Protein AF-A0A565C3A6-F1 (afdb_monomer)

Mean predicted aligned error: 12.96 Å

pLDDT: mean 79.47, std 20.57, range [27.91, 98.44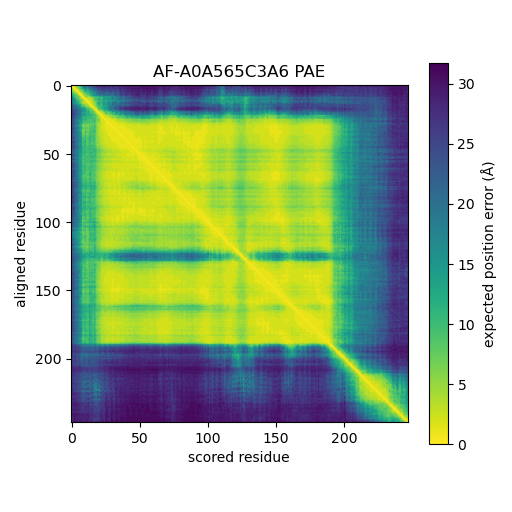]

Radius of gyration: 22.78 Å; Cα contacts (8 Å, |Δi|>4): 236; chains: 1; bounding box: 60×61×54 Å

Sequence (247 aa):
MPFDSQEVNLFYVMIKLWNVILFSVLRRYIFETIYYHAIKASSELAAREGTYETYKGSPVSKGILQPDMWYVTPSNRWDWAVVREMISKNGVRNSLLVAPMPTASTSKIFGNNECFEPYTSNIYSLRVLRTVWEIKQRTVVEMAADRGCYIDQSQSLNIHMDKPNFAKLTSLHFYAWKKGLKTGMYYLRSCAAADAIKFTVDTAMLKEKKPSVAEVDKEVEEEYNETKMAQMVCSLTNPNDCLACGS

Structure (mmCIF, N/CA/C/O backbone):
data_AF-A0A565C3A6-F1
#
_entry.id   AF-A0A565C3A6-F1
#
loop_
_atom_site.group_PDB
_atom_site.id
_atom_site.type_symbol
_atom_site.label_atom_id
_atom_site.label_alt_id
_atom_site.label_comp_id
_atom_site.label_asym_id
_atom_site.label_entity_id
_atom_site.label_seq_id
_atom_site.pdbx_PDB_ins_code
_atom_site.Cartn_x
_atom_site.Cartn_y
_atom_site.Cartn_z
_atom_site.occupancy
_atom_site.B_iso_or_equiv
_atom_site.auth_seq_id
_atom_site.auth_comp_id
_atom_site.auth_asym_id
_atom_site.auth_atom_id
_atom_site.pdbx_PDB_model_num
ATOM 1 N N . MET A 1 1 ? 34.715 -13.388 17.208 1.00 29.83 1 MET A N 1
ATOM 2 C CA . MET A 1 1 ? 33.642 -14.314 16.787 1.00 29.83 1 MET A CA 1
ATOM 3 C C . MET A 1 1 ? 33.082 -13.776 15.484 1.00 29.83 1 MET A C 1
ATOM 5 O O . MET A 1 1 ? 32.627 -12.637 15.509 1.00 29.83 1 MET A O 1
ATOM 9 N N . PRO A 1 2 ? 33.200 -14.477 14.348 1.00 31.47 2 PRO A N 1
ATOM 10 C CA . PRO A 1 2 ? 32.592 -13.997 13.119 1.00 31.47 2 PRO A CA 1
ATOM 11 C C . PRO A 1 2 ? 31.087 -14.278 13.191 1.00 31.47 2 PRO A C 1
ATOM 13 O O . PRO A 1 2 ? 30.675 -15.394 13.497 1.00 31.47 2 PRO A O 1
ATOM 16 N N . PHE A 1 3 ? 30.284 -13.240 12.971 1.00 27.91 3 PHE A N 1
ATOM 17 C CA . PHE A 1 3 ? 28.853 -13.369 12.723 1.00 27.91 3 PHE A CA 1
ATOM 18 C C . PHE A 1 3 ? 28.672 -14.160 11.424 1.00 27.91 3 PHE A C 1
ATOM 20 O O . PHE A 1 3 ? 29.123 -13.724 10.364 1.00 27.91 3 PHE A O 1
ATOM 27 N N . ASP A 1 4 ? 28.060 -15.335 11.524 1.00 29.19 4 ASP A N 1
ATOM 28 C CA . ASP A 1 4 ? 27.672 -16.134 10.370 1.00 29.19 4 ASP A CA 1
ATOM 29 C C . ASP A 1 4 ? 26.542 -15.397 9.634 1.00 29.19 4 ASP A C 1
ATOM 31 O O . ASP A 1 4 ? 25.495 -15.085 10.202 1.00 29.19 4 ASP A O 1
ATOM 35 N N . SER A 1 5 ? 26.790 -15.026 8.381 1.00 35.94 5 SER A N 1
ATOM 36 C CA . SER A 1 5 ? 25.973 -14.095 7.584 1.00 35.94 5 SER A CA 1
ATOM 37 C C . SER A 1 5 ? 24.822 -14.800 6.853 1.00 35.94 5 SER A C 1
ATOM 39 O O . SER A 1 5 ? 24.530 -14.516 5.692 1.00 35.94 5 SER A O 1
ATOM 41 N N . GLN A 1 6 ? 24.160 -15.744 7.528 1.00 32.84 6 GLN A N 1
ATOM 42 C CA . GLN A 1 6 ? 23.105 -16.575 6.933 1.00 32.84 6 GLN A CA 1
ATOM 43 C C . GLN A 1 6 ? 21.697 -15.959 6.943 1.00 32.84 6 GLN A C 1
ATOM 45 O O . GLN A 1 6 ? 20.773 -16.571 6.408 1.00 32.84 6 GLN A O 1
ATOM 50 N N . GLU A 1 7 ? 21.502 -14.735 7.439 1.00 38.41 7 GLU A N 1
ATOM 51 C CA . GLU A 1 7 ? 20.235 -14.015 7.241 1.00 38.41 7 GLU A CA 1
ATOM 52 C C . GLU A 1 7 ? 20.210 -13.349 5.867 1.00 38.41 7 GLU A C 1
ATOM 54 O O . GLU A 1 7 ? 20.317 -12.139 5.680 1.00 38.41 7 GLU A O 1
ATOM 59 N N . VAL A 1 8 ? 20.118 -14.203 4.857 1.00 39.50 8 VAL A N 1
ATOM 60 C CA . VAL A 1 8 ? 20.028 -13.785 3.475 1.00 39.50 8 VAL A CA 1
ATOM 61 C C . VAL A 1 8 ? 18.623 -13.224 3.253 1.00 39.50 8 VAL A C 1
ATOM 63 O O . VAL A 1 8 ? 17.630 -13.938 3.355 1.00 39.50 8 VAL A O 1
ATOM 66 N N . ASN A 1 9 ? 18.566 -11.919 2.991 1.00 53.09 9 ASN A N 1
ATOM 67 C CA . ASN A 1 9 ? 17.401 -11.102 2.651 1.00 53.09 9 ASN A CA 1
ATOM 68 C C . ASN A 1 9 ? 16.225 -11.915 2.061 1.00 53.09 9 ASN A C 1
ATOM 70 O O . ASN A 1 9 ? 16.421 -12.665 1.102 1.00 53.09 9 ASN A O 1
ATOM 74 N N . LEU A 1 10 ? 15.006 -11.749 2.596 1.00 54.91 10 LEU A N 1
ATOM 75 C CA . LEU A 1 10 ? 13.811 -12.558 2.271 1.00 54.91 10 LEU A CA 1
ATOM 76 C C . LEU A 1 10 ? 13.577 -12.695 0.753 1.00 54.91 10 LEU A C 1
ATOM 78 O O . LEU A 1 10 ? 13.130 -13.730 0.266 1.00 54.91 10 LEU A O 1
ATOM 82 N N . PHE A 1 11 ? 13.950 -11.666 -0.011 1.00 49.97 11 PHE A N 1
ATOM 83 C CA . PHE A 1 11 ? 13.929 -11.667 -1.472 1.00 49.97 11 PHE A CA 1
ATOM 84 C C . PHE A 1 11 ? 14.797 -12.783 -2.092 1.00 49.97 11 PHE A C 1
ATOM 86 O O . PHE A 1 11 ? 14.355 -13.456 -3.014 1.00 49.97 11 PHE A O 1
ATOM 93 N N . TYR A 1 12 ? 16.002 -13.033 -1.573 1.00 51.06 12 TYR A N 1
ATOM 94 C CA . TYR A 1 12 ? 16.976 -13.988 -2.116 1.00 51.06 12 TYR A CA 1
ATOM 95 C C . TYR A 1 12 ? 16.725 -15.436 -1.669 1.00 51.06 12 TYR A C 1
ATOM 97 O O . TYR A 1 12 ? 16.818 -16.345 -2.496 1.00 51.06 12 TYR A O 1
ATOM 105 N N . VAL A 1 13 ? 16.345 -15.669 -0.403 1.00 49.25 13 VAL A N 1
ATOM 106 C CA . VAL A 1 13 ? 15.926 -17.012 0.067 1.00 49.25 13 VAL A CA 1
ATOM 107 C C . VAL A 1 13 ? 14.765 -17.541 -0.777 1.00 49.25 13 VAL A C 1
ATOM 109 O O . VAL A 1 13 ? 14.691 -18.731 -1.069 1.00 49.25 13 VAL A O 1
ATOM 112 N N . MET A 1 14 ? 13.892 -16.646 -1.236 1.00 41.16 14 MET A N 1
ATOM 113 C CA . MET A 1 14 ? 12.687 -17.017 -1.973 1.00 41.16 14 MET A CA 1
ATOM 114 C C . MET A 1 14 ? 12.867 -17.048 -3.487 1.00 41.16 14 MET A C 1
ATOM 116 O O . MET A 1 14 ? 12.229 -17.858 -4.157 1.00 41.16 14 MET A O 1
ATOM 120 N N . ILE A 1 15 ? 13.775 -16.229 -4.019 1.00 43.88 15 ILE A N 1
ATOM 121 C CA . ILE A 1 15 ? 14.200 -16.284 -5.421 1.00 43.88 15 ILE A CA 1
ATOM 122 C C . ILE A 1 15 ? 14.912 -17.602 -5.741 1.00 43.88 15 ILE A C 1
ATOM 124 O O . ILE A 1 15 ? 14.699 -18.147 -6.818 1.00 43.88 15 ILE A O 1
ATOM 128 N N . LYS A 1 16 ? 15.667 -18.176 -4.792 1.00 39.00 16 LYS A N 1
ATOM 129 C CA . LYS A 1 16 ? 16.217 -19.537 -4.926 1.00 39.00 16 LYS A CA 1
ATOM 130 C C . LYS A 1 16 ? 15.155 -20.625 -5.086 1.00 39.00 16 LYS A C 1
ATOM 132 O O . LYS A 1 16 ? 15.516 -21.730 -5.478 1.00 39.00 16 LYS A O 1
ATOM 137 N N . LEU A 1 17 ? 13.894 -20.343 -4.759 1.00 34.84 17 LEU A N 1
ATOM 138 C CA . LEU A 1 17 ? 12.851 -21.348 -4.766 1.00 34.84 17 LEU A CA 1
ATOM 139 C C . LEU A 1 17 ? 11.902 -21.211 -5.959 1.00 34.84 17 LEU A C 1
ATOM 141 O O . LEU A 1 17 ? 11.978 -22.071 -6.823 1.00 34.84 17 LEU A O 1
ATOM 145 N N . TRP A 1 18 ? 10.968 -20.275 -6.059 1.00 44.62 18 TRP A N 1
ATOM 146 C CA . TRP A 1 18 ? 9.753 -20.625 -6.816 1.00 44.62 18 TRP A CA 1
ATOM 147 C C . TRP A 1 18 ? 9.126 -19.457 -7.598 1.00 44.62 18 TRP A C 1
ATOM 149 O O . TRP A 1 18 ? 9.044 -18.336 -7.105 1.00 44.62 18 TRP A O 1
ATOM 159 N N . ASN A 1 19 ? 8.677 -19.777 -8.823 1.00 47.97 19 ASN A N 1
ATOM 160 C CA . ASN A 1 19 ? 7.803 -19.068 -9.776 1.00 47.97 19 ASN A CA 1
ATOM 161 C C . ASN A 1 19 ? 7.234 -17.675 -9.399 1.00 47.97 19 ASN A C 1
ATOM 163 O O . ASN A 1 19 ? 6.687 -17.456 -8.320 1.00 47.97 19 ASN A O 1
ATOM 167 N N . VAL A 1 20 ? 7.196 -16.768 -10.390 1.00 53.59 20 VAL A N 1
ATOM 168 C CA . VAL A 1 20 ? 6.676 -15.376 -10.330 1.00 53.59 20 VAL A CA 1
ATOM 169 C C . VAL A 1 20 ? 5.307 -15.239 -9.634 1.00 53.59 20 VAL A C 1
ATOM 171 O O . VAL A 1 20 ? 5.045 -14.241 -8.958 1.00 53.59 20 VAL A O 1
ATOM 174 N N . ILE A 1 21 ? 4.445 -16.254 -9.749 1.00 52.97 21 ILE A N 1
ATOM 175 C CA . ILE A 1 21 ? 3.104 -16.293 -9.144 1.00 52.97 21 ILE A CA 1
ATOM 176 C C . ILE A 1 21 ? 3.178 -16.344 -7.608 1.00 52.97 21 ILE A C 1
ATOM 178 O O . ILE A 1 21 ? 2.484 -15.579 -6.933 1.00 52.97 21 ILE A O 1
ATOM 182 N N . LEU A 1 22 ? 4.058 -17.177 -7.040 1.00 59.16 22 LEU A N 1
ATOM 183 C CA . LEU A 1 22 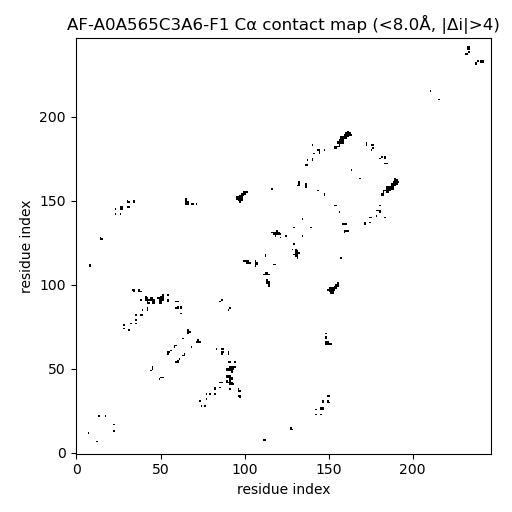? 4.202 -17.323 -5.587 1.00 59.16 22 LEU A CA 1
ATOM 184 C C . LEU A 1 22 ? 4.744 -16.036 -4.954 1.00 59.16 22 LEU A C 1
ATOM 186 O O . LEU A 1 22 ? 4.295 -15.614 -3.887 1.00 59.16 22 LEU A O 1
ATOM 190 N N . PHE A 1 23 ? 5.660 -15.365 -5.654 1.00 64.88 23 PHE A N 1
ATOM 191 C CA . PHE A 1 23 ? 6.229 -14.105 -5.196 1.00 64.88 23 PHE A CA 1
ATOM 192 C C . PHE A 1 23 ? 5.168 -12.997 -5.104 1.00 64.88 23 PHE A C 1
ATOM 194 O O . PHE A 1 23 ? 5.206 -12.185 -4.177 1.00 64.88 23 PHE A O 1
ATOM 201 N N . SER A 1 24 ? 4.186 -12.969 -6.018 1.00 66.00 24 SER A N 1
ATOM 202 C CA . SER A 1 24 ? 3.083 -12.001 -5.932 1.00 66.00 24 SER A CA 1
ATOM 203 C C . SER A 1 24 ? 2.173 -12.224 -4.736 1.00 66.00 24 SER A C 1
ATOM 205 O O . SER A 1 24 ? 1.856 -11.278 -4.013 1.00 66.00 24 SER A O 1
ATOM 207 N N . VAL A 1 25 ? 1.824 -13.483 -4.487 1.00 75.94 25 VAL A N 1
ATOM 208 C CA . VAL A 1 25 ? 0.972 -13.879 -3.364 1.00 75.94 25 VAL A CA 1
ATOM 209 C C . VAL A 1 25 ? 1.641 -13.568 -2.025 1.00 75.94 25 VAL A C 1
ATOM 211 O O . VAL A 1 25 ? 1.024 -12.966 -1.147 1.00 75.94 25 VAL A O 1
ATOM 214 N N . LEU A 1 26 ? 2.926 -13.897 -1.880 1.00 83.62 26 LEU A N 1
ATOM 215 C CA . LEU A 1 26 ? 3.653 -13.639 -0.643 1.00 83.62 26 LEU A CA 1
ATOM 216 C C . LEU A 1 26 ? 3.702 -12.149 -0.297 1.00 83.62 26 LEU A C 1
ATOM 218 O O . LEU A 1 26 ? 3.407 -11.779 0.837 1.00 83.62 26 LEU A O 1
ATOM 222 N N . ARG A 1 27 ? 4.087 -11.281 -1.241 1.00 81.25 27 ARG A N 1
ATOM 223 C CA . ARG A 1 27 ? 4.194 -9.841 -0.950 1.00 81.25 27 ARG A CA 1
ATOM 224 C C . ARG A 1 27 ? 2.868 -9.277 -0.467 1.00 81.25 27 ARG A C 1
ATOM 226 O O . ARG A 1 27 ? 2.848 -8.485 0.471 1.00 81.25 27 ARG A O 1
ATOM 233 N N . ARG A 1 28 ? 1.771 -9.716 -1.088 1.00 85.94 28 ARG A N 1
ATOM 234 C CA . ARG A 1 28 ? 0.425 -9.360 -0.656 1.00 85.94 28 ARG A CA 1
ATOM 235 C C . ARG A 1 28 ? 0.198 -9.779 0.800 1.00 85.94 28 ARG A C 1
ATOM 237 O O . ARG A 1 28 ? -0.206 -8.943 1.598 1.00 85.94 28 ARG A O 1
ATOM 244 N N . TYR A 1 29 ? 0.552 -11.011 1.171 1.00 91.06 29 TYR A N 1
ATOM 245 C CA . TYR A 1 29 ? 0.437 -11.497 2.552 1.00 91.06 29 TYR A CA 1
ATOM 246 C C . TYR A 1 29 ? 1.313 -10.755 3.558 1.00 91.06 29 TYR A C 1
ATOM 248 O O . TYR A 1 29 ? 0.876 -10.554 4.690 1.00 91.06 29 TYR A O 1
ATOM 256 N N . ILE A 1 30 ? 2.521 -10.336 3.176 1.00 93.69 30 ILE A N 1
ATOM 257 C CA . ILE A 1 30 ? 3.405 -9.564 4.058 1.00 93.69 30 ILE A CA 1
ATOM 258 C C . ILE A 1 30 ? 2.718 -8.253 4.446 1.00 93.69 30 ILE A C 1
ATOM 260 O O . ILE A 1 30 ? 2.547 -7.972 5.630 1.00 93.69 30 ILE A O 1
ATOM 264 N N . PHE A 1 31 ? 2.262 -7.480 3.460 1.00 96.06 31 PHE A N 1
ATOM 265 C CA . PHE A 1 31 ? 1.611 -6.196 3.722 1.00 96.06 31 PHE A CA 1
ATOM 266 C C . PHE A 1 31 ? 0.229 -6.345 4.356 1.00 96.06 31 PHE A C 1
ATOM 268 O O . PHE A 1 31 ? -0.123 -5.548 5.222 1.00 96.06 31 PHE A O 1
ATOM 275 N N . GLU A 1 32 ? -0.514 -7.395 4.005 1.00 96.12 32 GLU A N 1
ATOM 276 C CA . GLU A 1 32 ? -1.768 -7.741 4.673 1.00 96.12 32 GLU A CA 1
ATOM 277 C C . GLU A 1 32 ? -1.551 -7.982 6.173 1.00 96.12 32 GLU A C 1
ATOM 279 O O . GLU A 1 32 ? -2.271 -7.433 7.002 1.00 96.12 32 GLU A O 1
ATOM 284 N N . THR A 1 33 ? -0.511 -8.744 6.520 1.00 96.88 33 THR A N 1
ATOM 285 C CA . THR A 1 33 ? -0.144 -9.054 7.907 1.00 96.88 33 THR A CA 1
ATOM 286 C C . THR A 1 33 ? 0.306 -7.807 8.664 1.00 96.88 33 THR A C 1
ATOM 288 O O . THR A 1 33 ? -0.163 -7.564 9.774 1.00 96.88 33 THR A O 1
ATOM 291 N N . ILE A 1 34 ? 1.178 -6.990 8.060 1.00 97.50 34 ILE A N 1
ATOM 292 C CA . ILE A 1 34 ? 1.641 -5.730 8.657 1.00 97.50 34 ILE A CA 1
ATOM 293 C C . ILE A 1 34 ? 0.448 -4.823 8.964 1.00 97.50 34 ILE A C 1
ATOM 295 O O . ILE A 1 34 ? 0.317 -4.347 10.089 1.00 97.50 34 ILE A O 1
ATOM 299 N N . TYR A 1 35 ? -0.441 -4.612 7.991 1.00 98.19 35 TYR A N 1
ATOM 300 C CA . TYR A 1 35 ? -1.591 -3.729 8.162 1.00 98.19 35 TYR A CA 1
ATOM 301 C C . TYR A 1 35 ? -2.581 -4.264 9.202 1.00 98.19 35 TYR A C 1
ATOM 303 O O . TYR A 1 35 ? -3.006 -3.513 10.079 1.00 98.19 35 TYR A O 1
ATOM 311 N N . TYR A 1 36 ? -2.886 -5.566 9.162 1.00 98.00 36 TYR A N 1
ATOM 312 C CA . TYR A 1 36 ? -3.761 -6.228 10.132 1.00 98.00 36 TYR A CA 1
ATOM 313 C C . TYR A 1 36 ? -3.266 -6.050 11.574 1.00 98.00 36 TYR A C 1
ATOM 315 O O . TYR A 1 36 ? -4.023 -5.647 12.459 1.00 98.00 36 TYR A O 1
ATOM 323 N N . HIS A 1 37 ? -1.980 -6.304 11.825 1.00 98.06 37 HIS A N 1
ATOM 324 C CA . HIS A 1 37 ? -1.427 -6.159 13.169 1.00 98.06 37 HIS A CA 1
ATOM 325 C C . HIS A 1 37 ? -1.250 -4.701 13.586 1.00 98.06 37 HIS A C 1
ATOM 327 O O . HIS A 1 37 ? -1.473 -4.389 14.755 1.00 98.06 37 HIS A O 1
ATOM 333 N N . ALA A 1 38 ? -0.917 -3.801 12.658 1.00 98.25 38 ALA A N 1
ATOM 334 C CA . ALA A 1 38 ? -0.817 -2.378 12.957 1.00 98.25 38 ALA A CA 1
ATOM 335 C C . ALA A 1 38 ? -2.168 -1.806 13.412 1.00 98.25 38 ALA A C 1
ATOM 337 O O . ALA A 1 38 ? -2.236 -1.107 14.424 1.00 98.25 38 ALA A O 1
ATOM 338 N N . ILE A 1 39 ? -3.260 -2.138 12.711 1.00 97.62 39 ILE A N 1
ATOM 339 C CA . ILE A 1 39 ? -4.586 -1.625 13.071 1.00 97.62 39 ILE A CA 1
ATOM 340 C C . ILE A 1 39 ? -5.122 -2.275 14.346 1.00 97.62 39 ILE A C 1
ATOM 342 O O . ILE A 1 39 ? -5.709 -1.586 15.181 1.00 97.62 39 ILE A O 1
ATOM 346 N N . LYS A 1 40 ? -4.849 -3.571 14.547 1.00 97.81 40 LYS A N 1
ATOM 347 C CA . LYS A 1 40 ? -5.175 -4.269 15.792 1.00 97.81 40 LYS A CA 1
ATOM 348 C C . LYS A 1 40 ? -4.484 -3.607 16.986 1.00 97.81 40 LYS A C 1
ATOM 350 O O . LYS A 1 40 ? -5.161 -3.237 17.940 1.00 97.81 40 LYS A O 1
ATOM 355 N N . ALA A 1 41 ? -3.172 -3.384 16.901 1.00 98.25 41 ALA A N 1
ATOM 356 C CA . ALA A 1 41 ? -2.404 -2.719 17.952 1.00 98.25 41 ALA A CA 1
ATOM 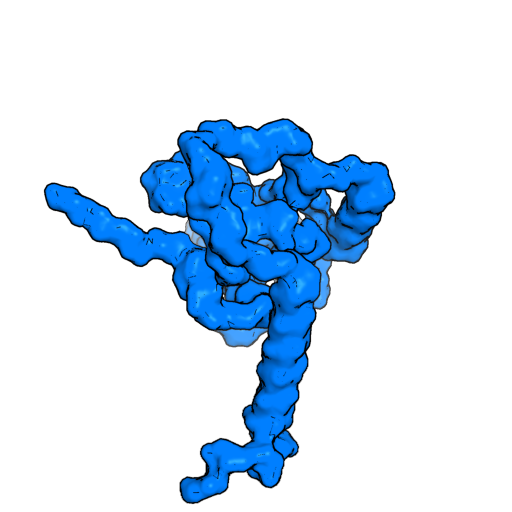357 C C . ALA A 1 41 ? -2.903 -1.286 18.206 1.00 98.25 41 ALA A C 1
ATOM 359 O O . ALA A 1 41 ? -3.051 -0.867 19.352 1.00 98.25 41 ALA A O 1
ATOM 360 N N . SER A 1 42 ? -3.241 -0.542 17.148 1.00 98.44 42 SER A N 1
ATOM 361 C CA . SER A 1 42 ? -3.813 0.800 17.288 1.00 98.44 42 SER A CA 1
ATOM 362 C C . SER A 1 42 ? -5.185 0.791 17.976 1.00 98.44 42 SER A C 1
ATOM 364 O O . SER A 1 42 ? -5.497 1.704 18.740 1.00 98.44 42 SER A O 1
ATOM 366 N N . SER A 1 43 ? -6.002 -0.242 17.752 1.00 98.12 43 SER A N 1
ATOM 367 C CA . SER A 1 43 ? -7.284 -0.422 18.446 1.00 98.12 43 SER A CA 1
ATOM 368 C C . SER A 1 43 ? -7.108 -0.821 19.915 1.00 98.12 43 SER A C 1
ATOM 370 O O . SER A 1 43 ? -7.818 -0.318 20.785 1.00 98.12 43 SER A O 1
ATOM 372 N N . GLU A 1 44 ? -6.117 -1.661 20.225 1.00 98.06 44 GLU A N 1
ATOM 373 C CA . GLU A 1 44 ? -5.747 -1.998 21.607 1.00 98.06 44 GLU A CA 1
ATOM 374 C C . GLU A 1 44 ? -5.258 -0.769 22.387 1.00 98.06 44 GLU A C 1
ATOM 376 O O . GLU A 1 44 ? -5.606 -0.601 23.556 1.00 98.06 44 GLU A O 1
ATOM 381 N N . LEU A 1 45 ? -4.501 0.124 21.741 1.00 98.25 45 LEU A N 1
ATOM 382 C CA . LEU A 1 45 ? -4.105 1.406 22.327 1.00 98.25 45 LEU A CA 1
ATOM 383 C C . LEU A 1 45 ? -5.309 2.325 22.550 1.00 98.25 45 LEU A C 1
ATOM 385 O O . LEU A 1 45 ? -5.416 2.942 23.607 1.00 98.25 45 LEU A O 1
ATOM 389 N N . ALA A 1 46 ? -6.246 2.381 21.601 1.00 98.25 46 ALA A N 1
ATOM 390 C CA . ALA A 1 46 ? -7.458 3.189 21.741 1.00 98.25 46 ALA A CA 1
ATOM 391 C C . ALA A 1 46 ? -8.333 2.739 22.916 1.00 98.25 46 ALA A C 1
ATOM 393 O O . ALA A 1 46 ? -8.927 3.574 23.590 1.00 98.25 46 ALA A O 1
ATOM 394 N N . ALA A 1 47 ? -8.358 1.437 23.213 1.00 97.75 47 ALA A N 1
ATOM 395 C CA . ALA A 1 47 ? -9.062 0.910 24.378 1.00 97.75 47 ALA A CA 1
ATOM 396 C C . ALA A 1 47 ? -8.495 1.434 25.711 1.00 97.75 47 ALA A C 1
ATOM 398 O O . ALA A 1 47 ? -9.231 1.543 26.688 1.00 97.75 47 ALA A O 1
ATOM 399 N N . ARG A 1 48 ? -7.192 1.749 25.763 1.00 97.62 48 ARG A N 1
ATOM 400 C CA . ARG A 1 48 ? -6.505 2.230 26.975 1.00 97.62 48 ARG A CA 1
ATOM 401 C C . ARG A 1 48 ? -6.456 3.752 27.061 1.00 97.62 48 ARG A C 1
ATOM 403 O O . ARG A 1 48 ? -6.614 4.306 28.141 1.00 97.62 48 ARG A O 1
ATOM 410 N N . GLU A 1 49 ? -6.217 4.417 25.935 1.00 97.94 49 GLU A N 1
ATOM 411 C CA . GLU A 1 49 ? -5.906 5.852 25.878 1.00 97.94 49 GLU A CA 1
ATOM 412 C C . GLU A 1 49 ? -6.978 6.696 25.171 1.00 97.94 49 GLU A C 1
ATOM 414 O O . GLU A 1 49 ? -6.837 7.915 25.054 1.00 97.94 49 GLU A O 1
ATOM 419 N N . GLY A 1 50 ? -8.037 6.064 24.665 1.00 97.50 50 GLY A N 1
ATOM 420 C CA . GLY A 1 50 ? -9.027 6.698 23.800 1.00 97.50 50 GLY A CA 1
ATOM 421 C C . GLY A 1 50 ? -8.542 6.874 22.357 1.00 97.50 50 GLY A C 1
ATOM 422 O O . GLY A 1 50 ? -7.362 6.734 22.026 1.00 97.50 50 GLY A O 1
ATOM 423 N N . THR A 1 51 ? -9.468 7.194 21.459 1.00 98.38 51 THR A N 1
ATOM 424 C CA . THR A 1 51 ? -9.168 7.419 20.037 1.00 98.38 51 THR A CA 1
ATOM 425 C C . THR A 1 51 ? -8.379 8.710 19.809 1.00 98.38 51 THR A C 1
ATOM 427 O O . THR A 1 51 ? -8.320 9.572 20.686 1.00 98.38 51 THR A O 1
ATOM 430 N N . TYR A 1 52 ? -7.810 8.889 18.613 1.00 97.81 52 TYR A N 1
ATOM 431 C CA . TYR A 1 52 ? -7.312 10.211 18.208 1.00 97.81 52 TYR A CA 1
ATOM 432 C C . TYR A 1 52 ? -8.458 11.229 18.075 1.00 97.81 52 TYR A C 1
ATOM 434 O O . TYR A 1 52 ? -9.619 10.856 17.881 1.00 97.81 52 TYR A O 1
ATOM 442 N N . GLU A 1 53 ? -8.125 12.520 18.157 1.00 97.88 53 GLU A N 1
ATOM 443 C CA . GLU A 1 53 ? -9.088 13.631 18.256 1.00 97.88 53 GLU A CA 1
ATOM 444 C C . GLU A 1 53 ? -10.117 13.652 17.115 1.00 97.88 53 GLU A C 1
ATOM 446 O O . GLU A 1 53 ? -11.315 13.817 17.341 1.00 97.88 53 GLU A O 1
ATOM 451 N N . THR A 1 54 ? -9.665 13.425 15.882 1.00 97.75 54 THR A N 1
ATOM 452 C CA . THR A 1 54 ? -10.482 13.502 14.661 1.00 97.75 54 THR A CA 1
ATOM 453 C C . THR A 1 54 ? -10.999 12.141 14.181 1.00 97.75 54 THR A C 1
ATOM 455 O O . THR A 1 54 ? -11.334 11.978 13.008 1.00 97.75 54 THR A O 1
ATOM 458 N N . TYR A 1 55 ? -11.087 11.140 15.069 1.00 98.00 55 TYR A N 1
ATOM 459 C CA . TYR A 1 55 ? -11.540 9.792 14.703 1.00 98.00 55 TYR A CA 1
ATOM 460 C C . TYR A 1 55 ? -12.986 9.758 14.208 1.00 98.00 55 TYR A C 1
ATOM 462 O O . TYR A 1 55 ? -13.293 9.077 13.225 1.00 98.00 55 TYR A O 1
ATOM 470 N N . LYS A 1 56 ? -13.881 10.500 14.867 1.00 97.38 56 LYS A N 1
ATOM 471 C CA . LYS A 1 56 ? -15.306 10.516 14.525 1.00 97.38 56 LYS A CA 1
ATOM 472 C C . LYS A 1 56 ? -15.513 11.085 13.121 1.00 97.38 56 LYS A C 1
ATOM 474 O O . LYS A 1 56 ? -15.139 12.217 12.840 1.00 97.38 56 LYS A O 1
ATOM 479 N N . GLY A 1 57 ? -16.147 10.300 12.252 1.00 96.56 57 GLY A N 1
ATOM 480 C CA . GLY A 1 57 ? -16.429 10.675 10.864 1.00 96.56 57 GLY A CA 1
ATOM 481 C C . GLY A 1 57 ? -15.391 10.173 9.859 1.00 96.56 57 GLY A C 1
ATOM 482 O O . GLY A 1 57 ? -15.678 10.178 8.657 1.00 96.56 57 GLY A O 1
ATOM 483 N N . SER A 1 58 ? -14.242 9.677 10.334 1.00 97.75 58 SER A N 1
ATOM 484 C CA . SER A 1 58 ? -13.240 9.020 9.494 1.00 97.75 58 SER A CA 1
ATOM 485 C C . SER A 1 58 ? -13.809 7.766 8.807 1.00 97.75 58 SER A C 1
ATOM 487 O O . SER A 1 58 ? -14.793 7.182 9.273 1.00 97.75 58 SER A O 1
ATOM 489 N N . PRO A 1 59 ? -13.205 7.297 7.701 1.00 97.69 59 PRO A N 1
ATOM 490 C CA . PRO A 1 59 ? -13.619 6.038 7.086 1.00 97.69 59 PRO A CA 1
ATOM 491 C C . PRO A 1 59 ? -13.525 4.851 8.053 1.00 97.69 59 PRO A C 1
ATOM 493 O O . PRO A 1 59 ? -14.455 4.050 8.134 1.00 97.69 59 PRO A O 1
ATOM 496 N N . VAL A 1 60 ? -12.465 4.794 8.865 1.00 97.12 60 VAL A N 1
ATOM 497 C CA . VAL A 1 60 ? -12.265 3.717 9.846 1.00 97.12 60 VAL A CA 1
ATOM 498 C C . VAL A 1 60 ? -13.348 3.740 10.928 1.00 97.12 60 VAL A C 1
ATOM 500 O O . VAL A 1 60 ? -13.808 2.676 11.334 1.00 97.12 60 VAL A O 1
ATOM 503 N N . SER A 1 61 ? -13.851 4.915 11.337 1.00 97.00 61 SER A N 1
ATOM 504 C CA . SER A 1 61 ? -14.997 4.985 12.264 1.00 97.00 61 SER A CA 1
ATOM 505 C C . SER A 1 61 ? -16.313 4.498 11.661 1.00 97.00 61 SER A C 1
ATOM 507 O O . SER A 1 61 ? -17.268 4.261 12.388 1.00 97.00 61 SER A O 1
ATOM 509 N N . LYS A 1 62 ? -16.379 4.367 10.334 1.00 96.75 62 LYS A N 1
ATOM 510 C CA . LYS A 1 62 ? -17.504 3.773 9.596 1.00 96.75 62 LYS A CA 1
ATOM 511 C C . LYS A 1 62 ? -17.243 2.303 9.249 1.00 96.75 62 LYS A C 1
ATOM 513 O O . LYS A 1 62 ? -17.983 1.722 8.465 1.00 96.75 62 LYS A O 1
ATOM 518 N N . GLY A 1 63 ? -16.169 1.721 9.786 1.00 94.75 63 GLY A N 1
ATOM 519 C CA . GLY A 1 63 ? -15.749 0.356 9.494 1.00 94.75 63 GLY A CA 1
ATOM 520 C C . GLY A 1 63 ? -15.130 0.172 8.108 1.00 94.75 63 GLY A C 1
ATOM 521 O O . GLY A 1 63 ? -15.012 -0.969 7.682 1.00 94.75 63 GLY A O 1
ATOM 522 N N . ILE A 1 64 ? -14.740 1.244 7.408 1.00 97.19 64 ILE A N 1
ATOM 523 C CA . ILE A 1 64 ? -14.100 1.192 6.084 1.00 97.19 64 ILE A CA 1
ATOM 524 C C . ILE A 1 64 ? -12.580 1.203 6.272 1.00 97.19 64 ILE A C 1
ATOM 526 O O . ILE A 1 64 ? -12.014 2.185 6.760 1.00 97.19 64 ILE A O 1
ATOM 530 N N . LEU A 1 6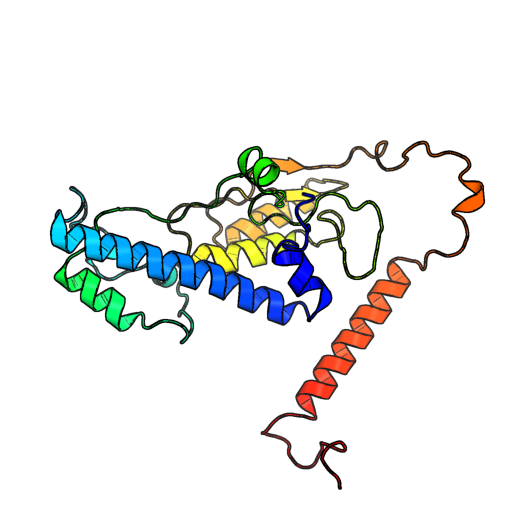5 ? -11.920 0.120 5.872 1.00 97.25 65 LEU A N 1
ATOM 531 C CA . LEU A 1 65 ? -10.471 -0.053 5.946 1.00 97.25 65 LEU A CA 1
ATOM 532 C C . LEU A 1 65 ? -9.804 0.215 4.593 1.00 97.25 65 LEU A C 1
ATOM 534 O O . LEU A 1 65 ? -10.463 0.307 3.557 1.00 97.25 65 LEU A O 1
ATOM 538 N N . GLN A 1 66 ? -8.472 0.302 4.596 1.00 97.38 66 GLN A N 1
ATOM 539 C CA . GLN A 1 66 ? -7.687 0.537 3.384 1.00 97.38 66 GLN A CA 1
ATOM 540 C C . GLN A 1 66 ? -8.016 -0.418 2.215 1.00 97.38 66 GLN A C 1
ATOM 542 O O . GLN A 1 66 ? -8.231 0.094 1.116 1.00 97.38 66 GLN A O 1
ATOM 547 N N . PRO A 1 67 ? -8.121 -1.753 2.390 1.00 96.88 67 PRO A N 1
ATOM 548 C CA . PRO A 1 67 ? -8.457 -2.643 1.274 1.00 96.88 67 PRO A CA 1
ATOM 549 C C . PRO A 1 67 ? -9.871 -2.410 0.719 1.00 96.88 67 PRO A C 1
ATOM 551 O O . PRO A 1 67 ? -10.079 -2.554 -0.486 1.00 96.88 67 PRO A O 1
ATOM 554 N N . ASP A 1 68 ? -10.819 -1.960 1.549 1.00 97.38 68 ASP A N 1
ATOM 555 C CA . ASP A 1 68 ? -12.192 -1.671 1.113 1.00 97.38 68 ASP A CA 1
ATOM 556 C C . ASP A 1 68 ? -12.234 -0.464 0.167 1.00 97.38 68 ASP A C 1
ATOM 558 O O . ASP A 1 68 ? -12.951 -0.481 -0.830 1.00 97.38 68 ASP A O 1
ATOM 562 N N . MET A 1 69 ? -11.409 0.560 0.425 1.00 97.12 69 MET A N 1
ATOM 563 C CA . MET A 1 69 ? -11.278 1.731 -0.458 1.00 97.12 69 MET A CA 1
ATOM 564 C C . MET A 1 69 ? -10.714 1.379 -1.840 1.00 97.12 69 MET A C 1
ATOM 566 O O . MET A 1 69 ? -10.880 2.143 -2.789 1.00 97.12 69 MET A O 1
ATOM 570 N N . TRP A 1 70 ? -10.033 0.238 -1.947 1.00 96.38 70 TRP A N 1
ATOM 571 C CA . TRP A 1 70 ? -9.488 -0.297 -3.193 1.00 96.38 70 TRP A CA 1
ATOM 572 C C . TRP A 1 70 ? -10.386 -1.366 -3.821 1.00 96.38 70 TRP A C 1
ATOM 574 O O . TRP A 1 70 ? -10.014 -1.932 -4.848 1.00 96.38 70 TRP A O 1
ATOM 584 N N . TYR A 1 71 ? -11.552 -1.647 -3.227 1.00 96.06 71 TYR A N 1
ATOM 585 C CA . TYR A 1 71 ? -12.457 -2.724 -3.638 1.00 96.06 71 TYR A CA 1
ATOM 586 C C . TYR A 1 71 ? -11.770 -4.102 -3.659 1.00 96.06 71 TYR A C 1
ATOM 588 O O . TYR A 1 71 ? -12.056 -4.946 -4.509 1.00 96.06 71 TYR A O 1
ATOM 596 N N . VAL A 1 72 ? -10.839 -4.328 -2.727 1.00 94.62 72 VAL A N 1
ATOM 597 C CA . VAL A 1 72 ? -10.079 -5.573 -2.601 1.00 94.62 72 VAL A CA 1
ATOM 598 C C . VAL A 1 72 ? -10.606 -6.375 -1.420 1.00 94.62 72 VAL A C 1
ATOM 600 O O . VAL A 1 72 ? -10.548 -5.927 -0.280 1.00 94.62 72 VAL A O 1
ATOM 603 N N . THR A 1 73 ? -11.046 -7.606 -1.673 1.00 93.81 73 THR A N 1
ATOM 604 C CA . THR A 1 73 ? -11.318 -8.575 -0.606 1.00 93.81 73 THR A CA 1
ATOM 605 C C . THR A 1 73 ? -9.989 -9.145 -0.094 1.00 93.81 73 THR A C 1
ATOM 607 O O . THR A 1 73 ? -9.233 -9.703 -0.902 1.00 93.81 73 THR A O 1
ATOM 610 N N . PRO A 1 74 ? -9.663 -8.999 1.207 1.00 93.81 74 PRO A N 1
ATOM 611 C CA . PRO A 1 74 ? -8.464 -9.595 1.795 1.00 93.81 74 PRO A CA 1
ATOM 612 C C . PRO A 1 74 ? -8.459 -11.126 1.720 1.00 93.81 74 PRO A C 1
ATOM 614 O O . PRO A 1 74 ? -9.468 -11.752 1.393 1.00 93.81 74 PRO A O 1
ATOM 617 N N . SER A 1 75 ? -7.317 -11.740 2.024 1.00 92.50 75 SER A N 1
ATOM 618 C CA . SER A 1 75 ? -7.228 -13.198 2.093 1.00 92.50 75 SER A CA 1
ATOM 619 C C . SER A 1 75 ? -7.881 -13.752 3.367 1.00 92.50 75 SER A C 1
ATOM 621 O O . SER A 1 75 ? -8.201 -13.017 4.298 1.00 92.50 75 SER A O 1
ATOM 623 N N . ASN A 1 76 ? -8.026 -15.075 3.439 1.00 92.38 76 ASN A N 1
ATOM 624 C CA . ASN A 1 76 ? -8.491 -15.785 4.634 1.00 92.38 76 ASN A CA 1
ATOM 625 C C . ASN A 1 76 ? -7.387 -16.018 5.686 1.00 92.38 76 ASN A C 1
ATOM 627 O O . ASN A 1 76 ? -7.596 -16.781 6.625 1.00 92.38 76 ASN A O 1
ATOM 631 N N . ARG A 1 77 ? -6.203 -15.403 5.535 1.00 91.25 77 ARG A N 1
ATOM 632 C CA . ARG A 1 77 ? -5.077 -15.574 6.469 1.00 91.25 77 ARG A CA 1
ATOM 633 C C . ARG A 1 77 ? -5.360 -14.982 7.849 1.00 91.25 77 ARG A C 1
ATOM 635 O O . ARG A 1 77 ? -4.882 -15.519 8.844 1.00 91.25 77 ARG A O 1
ATOM 642 N N . TRP A 1 78 ? -6.082 -13.868 7.885 1.00 96.00 78 TRP A N 1
ATOM 643 C CA . TRP A 1 78 ? -6.389 -13.128 9.102 1.00 96.00 78 TRP A CA 1
ATOM 644 C C . TRP A 1 78 ? -7.889 -12.893 9.219 1.00 96.00 78 TRP A C 1
ATOM 646 O O . TRP A 1 78 ? -8.578 -12.701 8.216 1.00 96.00 78 TRP A O 1
ATOM 656 N N . ASP A 1 79 ? -8.391 -12.882 10.452 1.00 94.88 79 ASP A N 1
ATOM 657 C CA . ASP A 1 79 ? -9.805 -12.651 10.721 1.00 94.88 79 ASP A CA 1
ATOM 658 C C . ASP A 1 79 ? -10.116 -11.148 10.773 1.00 94.88 79 ASP A C 1
ATOM 660 O O . ASP A 1 79 ? -10.049 -10.482 11.809 1.00 94.88 79 ASP A O 1
ATOM 664 N N . TRP A 1 80 ? -10.463 -10.600 9.611 1.00 96.00 80 TRP A N 1
ATOM 665 C CA . TRP A 1 80 ? -10.841 -9.196 9.469 1.00 96.00 80 TRP A CA 1
ATOM 666 C C . TRP A 1 80 ? -12.144 -8.840 10.194 1.00 96.00 80 TRP A C 1
ATOM 668 O O . TRP A 1 80 ? -12.350 -7.662 10.489 1.00 96.00 80 TRP A O 1
ATOM 678 N N . ALA A 1 81 ? -13.015 -9.810 10.495 1.00 95.44 81 ALA A N 1
ATOM 679 C CA . ALA A 1 81 ? -14.251 -9.548 11.226 1.00 95.44 81 ALA A CA 1
ATOM 680 C C . ALA A 1 81 ? -13.944 -9.195 12.686 1.00 95.44 81 ALA A C 1
ATOM 682 O O . ALA A 1 81 ? -14.448 -8.190 13.187 1.00 95.44 81 ALA A O 1
ATOM 683 N N . VAL A 1 82 ? -13.026 -9.937 13.315 1.00 95.00 82 VAL A N 1
ATOM 684 C CA . VAL A 1 82 ? -12.562 -9.666 14.687 1.00 95.00 82 VAL A CA 1
ATOM 685 C C . VAL A 1 82 ? -11.985 -8.256 14.806 1.00 95.00 82 VAL A C 1
ATOM 687 O O . VAL A 1 82 ? -12.344 -7.507 15.711 1.00 95.00 82 VAL A O 1
ATOM 690 N N . VAL A 1 83 ? -11.126 -7.846 13.869 1.00 95.69 83 VAL A N 1
ATOM 691 C CA . VAL A 1 83 ? -10.543 -6.495 13.892 1.00 95.69 83 VAL A CA 1
ATOM 692 C C . VAL A 1 83 ? -11.602 -5.412 13.689 1.00 95.69 83 VAL A C 1
ATOM 694 O O . VAL A 1 83 ? -11.569 -4.396 14.380 1.00 95.69 83 VAL A O 1
ATOM 697 N N . ARG A 1 84 ? -12.570 -5.610 12.787 1.00 96.44 84 ARG A N 1
ATOM 698 C CA . ARG A 1 84 ? -13.667 -4.645 12.599 1.00 96.44 84 ARG A CA 1
ATOM 699 C C . ARG A 1 84 ? -14.542 -4.528 13.844 1.00 96.44 84 ARG A C 1
ATOM 701 O O . ARG A 1 84 ? -14.932 -3.418 14.199 1.00 96.44 84 ARG A O 1
ATOM 708 N N . GLU A 1 85 ? -14.797 -5.633 14.538 1.00 96.88 85 GLU A N 1
ATOM 709 C CA . GLU A 1 85 ? -15.509 -5.624 15.816 1.00 96.88 85 GLU A CA 1
ATOM 710 C C . GLU A 1 85 ? -14.721 -4.860 16.892 1.00 96.88 85 GLU A C 1
ATOM 712 O O . GLU A 1 85 ? -15.287 -4.013 17.585 1.00 96.88 85 GLU A O 1
ATOM 717 N N . MET A 1 86 ? -13.406 -5.092 16.997 1.00 96.25 86 MET A N 1
ATOM 718 C CA . MET A 1 86 ? -12.532 -4.342 17.909 1.00 96.25 86 MET A CA 1
ATOM 719 C C . MET A 1 86 ? -12.578 -2.837 17.626 1.00 96.25 86 MET A C 1
ATOM 721 O 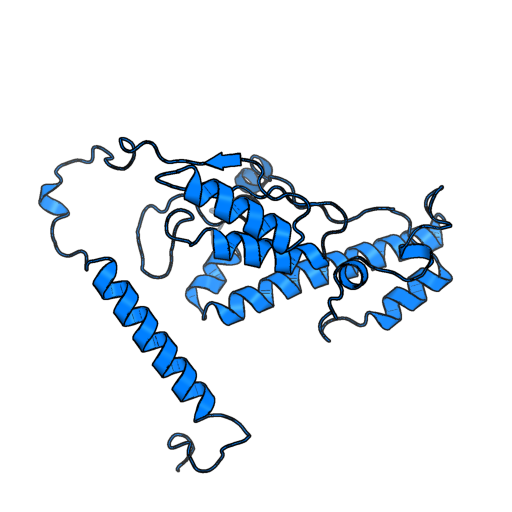O . MET A 1 86 ? -12.757 -2.044 18.549 1.00 96.25 86 MET A O 1
ATOM 725 N N . ILE A 1 87 ? -12.493 -2.441 16.353 1.00 97.12 87 ILE A N 1
ATOM 726 C CA . ILE A 1 87 ? -12.579 -1.036 15.933 1.00 97.12 87 ILE A CA 1
ATOM 727 C C . ILE A 1 87 ? -13.952 -0.452 16.265 1.00 97.12 87 ILE A C 1
ATOM 729 O O . ILE A 1 87 ? -14.026 0.679 16.733 1.00 97.12 87 ILE A O 1
ATOM 733 N N . SER A 1 88 ? -15.037 -1.205 16.072 1.00 96.69 88 SER A N 1
ATOM 734 C CA . SER A 1 88 ? -16.385 -0.737 16.411 1.00 96.69 88 SER A CA 1
ATOM 735 C C . SER A 1 88 ? -16.562 -0.482 17.910 1.00 96.69 88 SER A C 1
ATOM 737 O O . SER A 1 88 ? -17.353 0.383 18.277 1.00 96.69 88 SER A O 1
ATOM 739 N N . LYS A 1 89 ? -15.866 -1.236 18.771 1.00 96.94 89 LYS A N 1
ATOM 740 C CA . LYS A 1 89 ? -15.941 -1.092 20.233 1.00 96.94 89 LYS A CA 1
ATOM 741 C C . LYS A 1 89 ? -15.004 -0.007 20.763 1.00 96.94 89 LYS A C 1
ATOM 743 O O . LYS A 1 89 ? -15.420 0.822 21.565 1.00 96.94 89 LYS A O 1
ATOM 748 N N . ASN A 1 90 ? -13.752 -0.014 20.311 1.00 97.31 90 ASN A N 1
ATOM 749 C CA . ASN A 1 90 ? -12.668 0.763 20.921 1.00 97.31 90 ASN A CA 1
ATOM 750 C C . ASN A 1 90 ? -12.226 1.960 20.067 1.00 97.31 90 ASN A C 1
ATOM 752 O O . ASN A 1 90 ? -11.565 2.871 20.559 1.00 97.31 90 ASN A O 1
ATOM 756 N N . GLY A 1 91 ? -12.537 1.946 18.772 1.00 97.81 91 GLY A N 1
ATOM 757 C CA . GLY A 1 91 ? -11.907 2.803 17.778 1.00 97.81 91 GLY A CA 1
ATOM 758 C C . GLY A 1 91 ? -10.437 2.457 17.537 1.00 97.81 91 GLY A C 1
ATOM 759 O O . GLY A 1 91 ? -10.010 1.320 17.752 1.00 97.81 91 GLY A O 1
ATOM 760 N N . VAL A 1 92 ? -9.667 3.433 17.044 1.00 98.19 92 VAL A N 1
ATOM 761 C CA . VAL A 1 92 ? -8.215 3.315 16.813 1.00 98.19 92 VAL A CA 1
ATOM 762 C C . VAL A 1 92 ? -7.480 4.559 17.316 1.00 98.19 92 VAL A C 1
ATOM 764 O O . VAL A 1 92 ? -8.042 5.658 17.348 1.00 98.19 92 VAL A O 1
ATOM 767 N N . ARG A 1 93 ? -6.220 4.385 17.728 1.00 98.31 93 ARG A N 1
ATOM 768 C CA . ARG A 1 93 ? -5.394 5.443 18.325 1.00 98.31 93 ARG A CA 1
ATOM 769 C C . ARG A 1 93 ? -4.691 6.301 17.284 1.00 98.31 93 ARG A C 1
ATOM 771 O O . ARG A 1 93 ? -4.417 7.464 17.543 1.00 98.31 93 ARG A O 1
ATOM 778 N N . ASN A 1 94 ? -4.410 5.747 16.110 1.00 98.38 94 ASN A N 1
ATOM 779 C CA . ASN A 1 94 ? -3.677 6.408 15.037 1.00 98.38 94 ASN A CA 1
ATOM 780 C C . ASN A 1 94 ? -4.572 6.517 13.803 1.00 98.38 94 ASN A C 1
ATOM 782 O O . ASN A 1 94 ? -5.306 5.587 13.474 1.00 98.38 94 ASN A O 1
ATOM 786 N N . SER A 1 95 ? -4.502 7.653 13.112 1.00 97.88 95 SER A N 1
ATOM 787 C CA . SER A 1 95 ? -5.260 7.882 11.879 1.00 97.88 95 SER A CA 1
ATOM 788 C C . SER A 1 95 ? -4.687 7.121 10.680 1.00 97.88 95 SER A C 1
ATOM 790 O O . SER A 1 95 ? -5.452 6.666 9.834 1.00 97.88 95 SER A O 1
ATOM 792 N N . LEU A 1 96 ? -3.358 6.986 10.617 1.00 97.94 96 LEU A N 1
ATOM 793 C CA . LEU A 1 96 ? -2.593 6.308 9.567 1.00 97.94 96 LEU A CA 1
ATOM 794 C C . LEU A 1 96 ? -1.445 5.513 10.204 1.00 97.94 96 LEU A C 1
ATOM 796 O O . LEU A 1 96 ? -0.921 5.913 11.245 1.00 97.94 96 LEU A O 1
ATOM 800 N N . LEU A 1 97 ? -1.049 4.404 9.582 1.00 97.44 97 LEU A N 1
ATOM 801 C CA . LEU A 1 97 ? -0.204 3.379 10.198 1.00 97.44 97 LEU A CA 1
ATOM 802 C C . LEU A 1 97 ? 0.960 2.919 9.315 1.00 97.44 97 LEU A C 1
ATOM 804 O O . LEU A 1 97 ? 2.050 2.683 9.829 1.00 97.44 97 LEU A O 1
ATOM 808 N N . VAL A 1 98 ? 0.755 2.760 8.006 1.00 98.00 98 VAL A N 1
ATOM 809 C CA . VAL A 1 98 ? 1.700 2.054 7.129 1.00 98.00 98 VAL A CA 1
ATOM 810 C C . VAL A 1 98 ? 2.148 2.961 5.986 1.00 98.00 98 VAL A C 1
ATOM 812 O O . VAL A 1 98 ? 1.358 3.357 5.130 1.00 98.00 98 VAL A O 1
ATOM 815 N N . ALA A 1 99 ? 3.452 3.246 5.952 1.00 97.62 99 ALA A N 1
ATOM 816 C CA . ALA A 1 99 ? 4.092 4.077 4.934 1.00 97.62 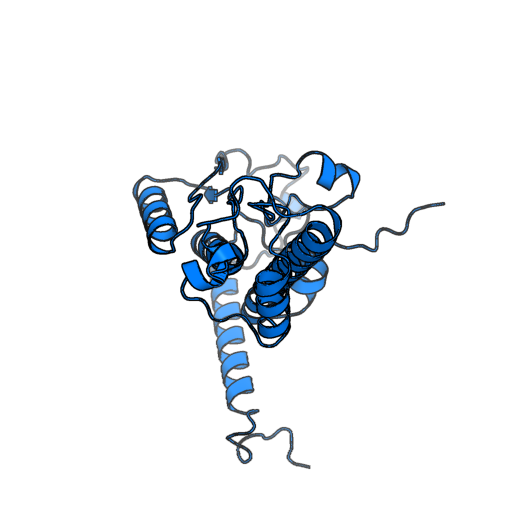99 ALA A CA 1
ATOM 817 C C . ALA A 1 99 ? 5.513 3.573 4.630 1.00 97.62 99 ALA A C 1
ATOM 819 O O . ALA A 1 99 ? 6.469 3.996 5.283 1.00 97.62 99 ALA A O 1
ATOM 820 N N . PRO A 1 100 ? 5.687 2.646 3.674 1.00 96.25 100 PRO A N 1
ATOM 821 C CA . PRO A 1 100 ? 7.007 2.139 3.319 1.00 96.25 100 PRO A CA 1
ATOM 822 C C . PRO A 1 100 ? 7.909 3.252 2.773 1.00 96.25 100 PRO A C 1
ATOM 824 O O . PRO A 1 100 ? 7.706 3.754 1.662 1.00 96.25 100 PRO A O 1
ATOM 827 N N . MET A 1 101 ? 8.903 3.625 3.574 1.00 95.69 101 MET A N 1
ATOM 828 C CA . MET A 1 101 ? 9.853 4.700 3.299 1.00 95.69 101 MET A CA 1
ATOM 829 C C . MET A 1 101 ? 11.179 4.163 2.740 1.00 95.69 101 MET A C 1
ATOM 831 O O . MET A 1 101 ? 11.471 2.972 2.886 1.00 95.69 101 MET A O 1
ATOM 835 N N . PRO A 1 102 ? 12.021 5.016 2.131 1.00 94.12 102 PRO A N 1
ATOM 836 C CA . PRO A 1 102 ? 13.379 4.636 1.775 1.00 94.12 102 PRO A CA 1
ATOM 837 C C . PRO A 1 102 ? 14.171 4.322 3.045 1.00 94.12 102 PRO A C 1
ATOM 839 O O . PRO A 1 102 ? 14.191 5.113 3.988 1.00 94.12 102 PRO A O 1
ATOM 842 N N . THR A 1 103 ? 14.848 3.176 3.070 1.00 92.56 103 THR A N 1
ATOM 843 C CA . THR A 1 103 ? 15.637 2.722 4.225 1.00 92.56 103 THR A CA 1
ATOM 844 C C . THR A 1 103 ? 17.138 2.802 3.955 1.00 92.56 103 THR A C 1
ATOM 846 O O . THR A 1 103 ? 17.903 1.994 4.469 1.00 92.56 103 THR A O 1
ATOM 849 N N . ALA A 1 104 ? 17.590 3.776 3.162 1.00 88.00 104 ALA A N 1
ATOM 850 C CA . ALA A 1 104 ? 18.963 3.865 2.650 1.00 88.00 104 ALA A CA 1
ATOM 851 C C . ALA A 1 104 ? 20.064 3.725 3.719 1.00 88.00 104 ALA A C 1
ATOM 853 O O . ALA A 1 104 ? 21.059 3.042 3.492 1.00 88.00 104 ALA A O 1
ATOM 854 N N . SER A 1 105 ? 19.904 4.355 4.887 1.00 90.06 105 SER A N 1
ATOM 855 C CA . SER A 1 105 ? 20.892 4.265 5.975 1.00 90.06 105 SER A CA 1
ATOM 856 C C . SER A 1 105 ? 20.655 3.055 6.878 1.00 90.06 105 SER A C 1
ATOM 858 O O . SER A 1 105 ? 21.599 2.362 7.243 1.00 90.06 105 SER A O 1
ATOM 860 N N . THR A 1 106 ? 19.400 2.773 7.234 1.00 92.56 106 THR A N 1
ATOM 861 C CA . THR A 1 106 ? 19.058 1.704 8.183 1.00 92.56 106 THR A CA 1
ATOM 862 C C . THR A 1 106 ? 19.222 0.312 7.579 1.00 92.56 106 THR A C 1
ATOM 864 O O . THR A 1 106 ? 19.744 -0.572 8.246 1.00 92.56 106 THR A O 1
ATOM 867 N N . SER A 1 107 ? 18.868 0.112 6.307 1.00 89.12 107 SER A N 1
ATOM 868 C CA . SER A 1 107 ? 19.093 -1.157 5.595 1.00 89.12 107 SER A CA 1
ATOM 869 C C . SER A 1 107 ? 20.574 -1.527 5.547 1.00 89.12 107 SER A C 1
ATOM 871 O O . SER A 1 107 ? 20.911 -2.674 5.815 1.00 89.12 107 SER A O 1
ATOM 873 N N . LYS A 1 108 ? 21.463 -0.547 5.332 1.00 87.38 108 LYS A N 1
ATOM 874 C CA . LYS A 1 108 ? 22.920 -0.749 5.358 1.00 87.38 108 LYS A CA 1
ATOM 875 C C . LYS A 1 108 ? 23.422 -1.209 6.720 1.00 87.38 108 LYS A C 1
ATOM 877 O O . LYS A 1 108 ? 24.266 -2.095 6.771 1.00 87.38 108 LYS A O 1
ATOM 882 N N . ILE A 1 109 ? 22.890 -0.643 7.805 1.00 91.50 109 ILE A N 1
ATOM 883 C CA . ILE A 1 109 ? 23.236 -1.064 9.173 1.00 91.50 109 ILE A CA 1
ATOM 884 C C . ILE A 1 109 ? 22.870 -2.538 9.388 1.00 91.50 109 ILE A C 1
ATOM 886 O O . ILE A 1 109 ? 23.653 -3.281 9.969 1.00 91.50 109 ILE A O 1
ATOM 890 N N . PHE A 1 110 ? 21.712 -2.966 8.884 1.00 87.56 110 PHE A N 1
ATOM 891 C CA . PHE A 1 110 ? 21.229 -4.343 9.021 1.00 87.56 110 PHE A CA 1
ATOM 892 C C . PHE A 1 110 ? 21.708 -5.298 7.916 1.00 87.56 110 PHE A C 1
ATOM 894 O O . PHE A 1 110 ? 21.301 -6.454 7.907 1.00 87.56 110 PHE A O 1
ATOM 901 N N . GLY A 1 111 ? 22.528 -4.842 6.964 1.00 88.50 111 GLY A N 1
ATOM 902 C CA . GLY A 1 111 ? 22.957 -5.663 5.825 1.00 88.50 111 GLY A CA 1
ATOM 903 C C . GLY A 1 111 ? 21.828 -6.064 4.860 1.00 88.50 111 GLY A C 1
ATOM 904 O O . GLY A 1 111 ? 21.983 -7.007 4.088 1.00 88.50 111 GLY A O 1
ATOM 905 N N . ASN A 1 112 ? 20.698 -5.354 4.883 1.00 86.88 112 ASN A N 1
ATOM 906 C CA . ASN A 1 112 ? 19.541 -5.599 4.023 1.00 86.88 112 ASN A CA 1
ATOM 907 C C . ASN A 1 112 ? 19.573 -4.736 2.753 1.00 86.88 112 ASN A C 1
ATOM 909 O O . ASN A 1 112 ? 20.256 -3.714 2.691 1.00 86.88 112 ASN A O 1
ATOM 913 N N . ASN A 1 113 ? 18.786 -5.124 1.742 1.00 87.12 113 ASN A N 1
ATOM 914 C CA . ASN A 1 113 ? 18.504 -4.244 0.603 1.00 87.12 113 ASN A CA 1
ATOM 915 C C . ASN A 1 113 ? 17.533 -3.121 1.002 1.00 87.12 113 ASN A C 1
ATOM 917 O O . ASN A 1 113 ? 16.799 -3.229 1.987 1.00 87.12 113 ASN A O 1
ATOM 921 N N . GLU A 1 114 ? 17.513 -2.049 0.214 1.00 86.81 114 GLU A N 1
ATOM 922 C CA . GLU A 1 114 ? 16.626 -0.917 0.455 1.00 86.81 114 GLU A CA 1
ATOM 923 C C . GLU A 1 114 ? 15.149 -1.303 0.279 1.00 86.81 114 GLU A C 1
ATOM 925 O O . GLU A 1 114 ? 14.693 -1.675 -0.802 1.00 86.81 114 GLU A O 1
ATOM 930 N N . CYS A 1 115 ? 14.392 -1.159 1.366 1.00 90.12 115 CYS A N 1
ATOM 931 C CA . CYS A 1 115 ? 12.942 -1.304 1.447 1.00 90.12 115 CYS A CA 1
ATOM 932 C C . CYS A 1 115 ? 12.389 -2.502 0.641 1.00 90.12 115 CYS A C 1
ATOM 934 O O . CYS A 1 115 ? 12.745 -3.649 0.898 1.00 90.12 115 CYS A O 1
ATOM 936 N N . PHE A 1 116 ? 11.488 -2.243 -0.310 1.00 89.75 116 PHE A N 1
ATOM 937 C CA . PHE A 1 116 ? 10.885 -3.241 -1.198 1.00 89.75 116 PHE A CA 1
ATOM 938 C C . PHE A 1 116 ? 11.534 -3.271 -2.593 1.00 89.75 116 PHE A C 1
ATOM 940 O O . PHE A 1 116 ? 10.951 -3.831 -3.527 1.00 89.75 116 PHE A O 1
ATOM 947 N N . GLU A 1 117 ? 12.684 -2.620 -2.773 1.00 86.56 117 GLU A N 1
ATOM 948 C CA . GLU A 1 117 ? 13.318 -2.501 -4.083 1.00 86.56 117 GLU A CA 1
ATOM 949 C C . GLU A 1 117 ? 14.028 -3.801 -4.483 1.00 86.56 117 GLU A C 1
ATOM 951 O O . GLU A 1 117 ? 14.572 -4.504 -3.626 1.00 86.56 117 GLU A O 1
ATOM 956 N N . PRO A 1 118 ? 14.049 -4.153 -5.781 1.00 86.06 118 PRO A N 1
ATOM 957 C CA . PRO A 1 118 ? 14.959 -5.174 -6.283 1.00 86.06 118 PRO A CA 1
ATOM 958 C C . PRO A 1 118 ? 16.418 -4.712 -6.175 1.00 86.06 118 PRO A C 1
ATOM 960 O O . PRO A 1 118 ? 16.709 -3.516 -6.168 1.00 86.06 118 PRO A O 1
ATOM 963 N N . TYR A 1 119 ? 17.352 -5.661 -6.160 1.00 84.38 119 TYR A N 1
ATOM 964 C CA . TYR A 1 119 ? 18.780 -5.346 -6.179 1.00 84.38 119 TYR A CA 1
ATOM 965 C C . TYR A 1 119 ? 19.165 -4.577 -7.451 1.00 84.38 119 TYR A C 1
ATOM 967 O O . TYR A 1 119 ? 18.816 -4.965 -8.568 1.00 84.38 119 TYR A O 1
ATOM 975 N N . THR A 1 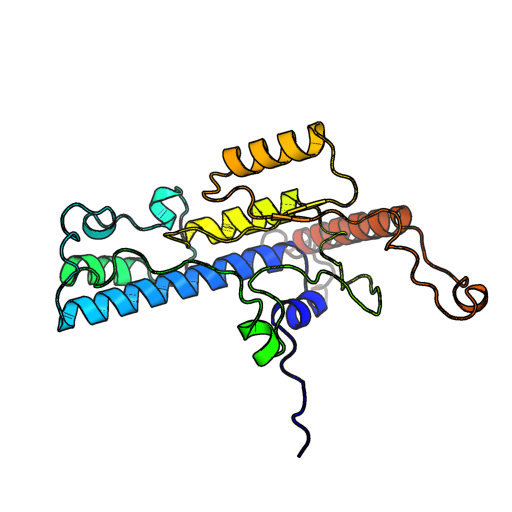120 ? 19.909 -3.483 -7.292 1.00 84.06 120 THR A N 1
ATOM 976 C CA . THR A 1 120 ? 20.315 -2.618 -8.411 1.00 84.06 120 THR A CA 1
ATOM 977 C C . THR A 1 120 ? 21.485 -3.187 -9.206 1.00 84.06 120 THR A C 1
ATOM 979 O O . THR A 1 120 ? 21.586 -2.951 -10.408 1.00 84.06 120 THR A O 1
ATOM 982 N N . SER A 1 121 ? 22.369 -3.944 -8.555 1.00 81.25 121 SER A N 1
ATOM 983 C CA . SER A 1 121 ? 23.535 -4.565 -9.179 1.00 81.25 121 SER A CA 1
ATOM 984 C C . SER A 1 121 ? 23.912 -5.858 -8.462 1.00 81.25 121 SER A C 1
ATOM 986 O O . SER A 1 121 ? 23.756 -5.962 -7.248 1.00 81.25 121 SER A O 1
ATOM 988 N N . ASN A 1 122 ? 24.426 -6.821 -9.226 1.00 80.12 122 ASN A N 1
ATOM 989 C CA . ASN A 1 122 ? 24.989 -8.073 -8.727 1.00 80.12 122 ASN A CA 1
ATOM 990 C C . ASN A 1 122 ? 26.420 -8.222 -9.261 1.00 80.12 122 ASN A C 1
ATOM 992 O O . ASN A 1 122 ? 26.709 -7.802 -10.382 1.00 80.12 122 ASN A O 1
ATOM 996 N N . ILE A 1 123 ? 27.315 -8.826 -8.472 1.00 75.38 123 ILE A N 1
ATOM 997 C CA . ILE A 1 123 ? 28.692 -9.132 -8.909 1.00 75.38 123 ILE A CA 1
ATOM 998 C C . ILE A 1 123 ? 28.690 -10.300 -9.907 1.00 75.38 123 ILE A C 1
ATOM 1000 O O . ILE A 1 123 ? 29.414 -10.269 -10.898 1.00 75.38 123 ILE A O 1
ATOM 1004 N N . TYR A 1 124 ? 27.827 -11.294 -9.682 1.00 65.31 124 TYR A N 1
ATOM 1005 C CA . TYR A 1 124 ? 27.620 -12.431 -10.574 1.00 65.31 124 TYR A CA 1
ATOM 1006 C C . TYR A 1 124 ? 26.207 -12.383 -11.151 1.00 65.31 124 TYR A C 1
ATOM 1008 O O . TYR A 1 124 ? 25.232 -12.251 -10.409 1.00 65.31 124 TYR A O 1
ATOM 1016 N N . SER A 1 125 ? 26.095 -12.504 -12.473 1.00 62.06 125 SER A N 1
ATOM 1017 C CA . SER A 1 125 ? 24.805 -12.647 -13.147 1.00 62.06 125 SER A CA 1
ATOM 1018 C C . SER A 1 125 ? 24.465 -14.136 -13.221 1.00 62.06 125 SER A C 1
ATOM 1020 O O . SER A 1 125 ? 25.065 -14.885 -13.989 1.00 62.06 125 SER A O 1
ATOM 1022 N N . LEU A 1 126 ? 23.546 -14.571 -12.359 1.00 65.94 126 LEU A N 1
ATOM 1023 C CA . LEU A 1 126 ? 22.920 -15.895 -12.400 1.00 65.94 126 LEU A CA 1
ATOM 1024 C C . LEU A 1 126 ? 21.483 -15.721 -12.910 1.00 65.94 126 LEU A C 1
ATOM 1026 O O . LEU A 1 126 ? 20.853 -14.721 -12.574 1.00 65.94 126 LEU A O 1
ATOM 1030 N N . ARG A 1 127 ? 20.929 -16.701 -13.646 1.00 59.59 127 ARG A N 1
ATOM 1031 C CA . ARG A 1 127 ? 19.565 -16.656 -14.248 1.00 59.59 127 ARG A CA 1
ATOM 1032 C C . ARG A 1 127 ? 18.467 -16.258 -13.247 1.00 59.59 127 ARG A C 1
ATOM 1034 O O . ARG A 1 127 ? 17.464 -15.649 -13.612 1.00 59.59 127 ARG A O 1
ATOM 1041 N N . VAL A 1 128 ? 18.696 -16.579 -11.977 1.00 65.25 128 VAL A N 1
ATOM 1042 C CA . VAL A 1 128 ? 17.779 -16.383 -10.851 1.00 65.25 128 VAL A CA 1
ATOM 1043 C C . VAL A 1 128 ? 17.951 -14.997 -10.193 1.00 65.25 128 VAL A C 1
ATOM 1045 O O . VAL A 1 128 ? 17.021 -14.473 -9.592 1.00 65.25 128 VAL A O 1
ATOM 1048 N N . LEU A 1 129 ? 19.108 -14.344 -10.354 1.00 68.31 129 LEU A N 1
ATOM 1049 C CA . LEU A 1 129 ? 19.460 -13.067 -9.717 1.00 68.31 129 LEU A CA 1
ATOM 1050 C C . LEU A 1 129 ? 19.325 -11.890 -10.687 1.00 68.31 129 LEU A C 1
ATOM 1052 O O . LEU A 1 129 ? 20.312 -11.240 -11.041 1.00 68.31 129 LEU A O 1
ATOM 1056 N N . ARG A 1 130 ? 18.084 -11.607 -11.095 1.00 76.31 130 ARG A N 1
ATOM 1057 C CA . ARG A 1 130 ? 17.781 -10.438 -11.928 1.00 76.31 130 ARG A CA 1
ATOM 1058 C C . ARG A 1 130 ? 17.958 -9.144 -11.137 1.00 76.31 130 ARG A C 1
ATOM 1060 O O . ARG A 1 130 ? 17.447 -8.994 -10.027 1.00 76.31 130 ARG A O 1
ATOM 1067 N N . THR A 1 131 ? 18.661 -8.203 -11.742 1.00 84.44 131 THR A N 1
ATOM 1068 C CA . THR A 1 131 ? 18.775 -6.820 -11.291 1.00 84.44 131 THR A CA 1
ATOM 1069 C C . THR A 1 131 ? 17.515 -6.032 -11.645 1.00 84.44 131 THR A C 1
ATOM 1071 O O . THR A 1 131 ? 16.725 -6.420 -12.508 1.00 84.44 131 THR A O 1
ATOM 1074 N N . VAL A 1 132 ? 17.334 -4.872 -11.016 1.00 84.62 132 VAL A N 1
ATOM 1075 C CA . VAL A 1 132 ? 16.202 -3.973 -11.291 1.00 84.62 132 VAL A CA 1
ATOM 1076 C C . VAL A 1 132 ? 16.109 -3.537 -12.763 1.00 84.62 132 VAL A C 1
ATOM 1078 O O . VAL A 1 132 ? 15.014 -3.257 -13.249 1.00 84.62 132 VAL A O 1
ATOM 1081 N N . TRP A 1 133 ? 17.238 -3.525 -13.479 1.00 85.62 133 TRP A N 1
ATOM 1082 C CA . TRP A 1 133 ? 17.334 -3.156 -14.895 1.00 85.62 133 TRP A CA 1
ATOM 1083 C C . TRP A 1 133 ? 16.819 -4.250 -15.837 1.00 85.62 133 TRP A C 1
ATOM 1085 O O . TRP A 1 133 ? 16.371 -3.952 -16.941 1.00 85.62 133 TRP A O 1
ATOM 1095 N N . GLU A 1 134 ? 16.838 -5.505 -15.387 1.00 83.75 134 GLU A N 1
ATOM 1096 C CA . GLU A 1 134 ? 16.342 -6.672 -16.128 1.00 83.75 134 GLU A CA 1
ATOM 1097 C C . GLU A 1 134 ? 14.849 -6.935 -15.848 1.00 83.75 134 GLU A C 1
ATOM 1099 O O . GLU A 1 134 ? 14.190 -7.699 -16.556 1.00 83.75 134 GLU A O 1
ATOM 1104 N N . ILE A 1 135 ? 14.284 -6.296 -14.817 1.00 84.56 135 ILE A N 1
ATOM 1105 C CA . ILE A 1 135 ? 12.873 -6.426 -14.446 1.00 84.56 135 ILE A CA 1
ATOM 1106 C C . ILE A 1 135 ? 12.029 -5.403 -15.217 1.00 84.56 135 ILE A C 1
ATOM 1108 O O . ILE A 1 135 ? 12.282 -4.194 -15.206 1.00 84.56 135 ILE A O 1
ATOM 1112 N N . LYS A 1 136 ? 10.947 -5.880 -15.849 1.00 89.31 136 LYS A N 1
ATOM 1113 C CA . LYS A 1 136 ? 9.959 -5.017 -16.513 1.00 89.31 136 LYS A CA 1
ATOM 1114 C C . LYS A 1 136 ? 9.337 -4.064 -15.483 1.00 89.31 136 LYS A C 1
ATOM 1116 O O . LYS A 1 136 ? 8.665 -4.499 -14.552 1.00 89.31 136 LYS A O 1
ATOM 1121 N N . GLN A 1 137 ? 9.473 -2.753 -15.687 1.00 91.06 137 GLN A N 1
ATOM 1122 C CA . GLN A 1 137 ? 8.958 -1.743 -14.742 1.00 91.06 137 GLN A CA 1
ATOM 1123 C C . GLN A 1 137 ? 7.435 -1.786 -14.566 1.00 91.06 137 GLN A C 1
ATOM 1125 O O . GLN A 1 137 ? 6.912 -1.441 -13.510 1.00 91.06 137 GLN A O 1
ATOM 1130 N N . ARG A 1 138 ? 6.709 -2.286 -15.570 1.00 92.25 138 ARG A N 1
ATOM 1131 C CA . ARG A 1 138 ? 5.274 -2.566 -15.456 1.00 92.25 138 ARG A CA 1
ATOM 1132 C C . ARG A 1 138 ? 4.968 -3.570 -14.339 1.00 92.25 138 ARG A C 1
ATOM 1134 O O . ARG A 1 138 ? 4.022 -3.361 -13.586 1.00 92.25 138 ARG A O 1
ATOM 1141 N N . THR A 1 139 ? 5.793 -4.608 -14.203 1.00 90.38 139 THR A N 1
ATOM 1142 C CA . THR A 1 139 ? 5.687 -5.588 -13.119 1.00 90.38 139 THR A CA 1
ATOM 1143 C C . THR A 1 139 ? 5.942 -4.913 -11.778 1.00 90.38 139 THR A C 1
ATOM 1145 O O . THR A 1 139 ? 5.156 -5.090 -10.861 1.00 90.38 139 THR A O 1
ATOM 1148 N N . VAL A 1 140 ? 6.952 -4.045 -11.665 1.00 91.06 140 VAL A N 1
ATOM 1149 C CA . VAL A 1 140 ? 7.213 -3.282 -10.427 1.00 91.06 140 VAL A CA 1
ATOM 1150 C C . VAL A 1 140 ? 5.996 -2.439 -10.009 1.00 91.06 140 VAL A C 1
ATOM 1152 O O . VAL A 1 140 ? 5.637 -2.419 -8.830 1.00 91.06 140 VAL A O 1
ATOM 1155 N N . VAL A 1 141 ? 5.315 -1.805 -10.971 1.00 94.19 141 VAL A N 1
ATOM 1156 C CA . VAL A 1 141 ? 4.065 -1.054 -10.745 1.00 94.19 141 VAL A CA 1
ATOM 1157 C C . VAL A 1 141 ? 2.915 -1.965 -10.300 1.00 94.19 141 VAL A C 1
ATOM 1159 O O . VAL A 1 141 ? 2.189 -1.614 -9.374 1.00 94.19 141 VAL A O 1
ATOM 1162 N N . GLU A 1 142 ? 2.757 -3.146 -10.899 1.00 92.69 142 GLU A N 1
ATOM 1163 C CA . GLU A 1 142 ? 1.760 -4.143 -10.469 1.00 92.69 142 GLU A CA 1
ATOM 1164 C C . GLU A 1 142 ? 2.024 -4.606 -9.036 1.00 92.69 142 GLU A C 1
ATOM 1166 O O . GLU A 1 142 ? 1.139 -4.546 -8.188 1.00 92.69 142 GLU A O 1
ATOM 1171 N N . MET A 1 143 ? 3.277 -4.940 -8.728 1.00 90.88 143 MET A N 1
ATOM 1172 C CA . MET A 1 143 ? 3.700 -5.315 -7.383 1.00 90.88 143 MET A CA 1
ATOM 1173 C C . MET A 1 143 ? 3.441 -4.194 -6.365 1.00 90.88 143 MET A C 1
ATOM 1175 O O . MET A 1 143 ? 3.218 -4.481 -5.186 1.00 90.88 143 MET A O 1
ATOM 1179 N N . ALA A 1 144 ? 3.539 -2.927 -6.785 1.00 93.75 144 ALA A N 1
ATOM 1180 C CA . ALA A 1 144 ? 3.249 -1.759 -5.956 1.00 93.75 144 ALA A CA 1
ATOM 1181 C C . ALA A 1 144 ? 1.754 -1.575 -5.714 1.00 93.75 144 ALA A C 1
ATOM 1183 O O . ALA A 1 144 ? 1.366 -1.250 -4.591 1.00 93.75 144 ALA A O 1
ATOM 1184 N N . ALA A 1 145 ? 0.928 -1.823 -6.728 1.00 94.38 145 ALA A N 1
ATOM 1185 C CA . ALA A 1 145 ? -0.521 -1.759 -6.607 1.00 94.38 145 ALA A CA 1
ATOM 1186 C C . ALA A 1 145 ? -1.042 -2.868 -5.682 1.00 94.38 145 ALA A C 1
ATOM 1188 O O . ALA A 1 145 ? -1.819 -2.580 -4.775 1.00 94.38 145 ALA A O 1
ATOM 1189 N N . ASP A 1 146 ? -0.521 -4.094 -5.823 1.00 92.94 146 ASP A N 1
ATOM 1190 C CA . ASP A 1 146 ? -0.896 -5.245 -4.992 1.00 92.94 146 ASP A CA 1
ATOM 1191 C C . ASP A 1 146 ? -0.711 -4.969 -3.495 1.00 92.94 146 ASP A C 1
ATOM 1193 O O . ASP A 1 146 ? -1.593 -5.260 -2.693 1.00 92.94 146 ASP A O 1
ATOM 1197 N N . ARG A 1 147 ? 0.425 -4.381 -3.096 1.00 94.12 147 ARG A N 1
ATOM 1198 C CA . ARG A 1 147 ? 0.656 -4.002 -1.690 1.00 94.12 147 ARG A CA 1
ATOM 1199 C C . ARG A 1 147 ? -0.042 -2.701 -1.290 1.00 94.12 147 ARG A C 1
ATOM 1201 O O . ARG A 1 147 ? -0.331 -2.508 -0.115 1.00 94.12 147 ARG A O 1
ATOM 1208 N N . GLY A 1 148 ? -0.340 -1.826 -2.253 1.00 95.62 148 GLY A N 1
ATOM 1209 C CA . GLY A 1 148 ? -0.989 -0.530 -2.034 1.00 95.62 148 GLY A CA 1
ATOM 1210 C C . GLY A 1 148 ? -2.369 -0.628 -1.377 1.00 95.62 148 GLY A C 1
ATOM 1211 O O . GLY A 1 148 ? -2.752 0.276 -0.633 1.00 95.62 148 GLY A O 1
ATOM 1212 N N . CYS A 1 149 ? -3.075 -1.748 -1.563 1.00 94.94 149 CYS A N 1
ATOM 1213 C CA . CYS A 1 149 ? -4.357 -2.005 -0.901 1.00 94.94 149 CYS A CA 1
ATOM 1214 C C . CYS A 1 149 ? -4.249 -2.227 0.623 1.00 94.94 149 CYS A C 1
ATOM 1216 O O . CYS A 1 149 ? -5.262 -2.173 1.311 1.00 94.94 149 CYS A O 1
ATOM 1218 N N . TYR A 1 150 ? -3.040 -2.396 1.168 1.00 97.38 150 TYR A N 1
ATOM 1219 C CA . TYR A 1 150 ? -2.783 -2.487 2.613 1.00 97.38 150 TYR A CA 1
ATOM 1220 C C . TYR A 1 150 ? -1.861 -1.359 3.121 1.00 97.38 150 TYR A C 1
ATOM 1222 O O . TYR A 1 150 ? -1.290 -1.454 4.204 1.00 97.38 150 TYR A O 1
ATOM 1230 N N . ILE A 1 151 ? -1.688 -0.287 2.337 1.00 97.94 151 ILE A N 1
ATOM 1231 C CA . ILE A 1 151 ? -0.879 0.892 2.687 1.00 97.94 151 ILE A CA 1
ATOM 1232 C C . ILE A 1 151 ? -1.805 2.109 2.756 1.00 97.94 151 ILE A C 1
ATOM 1234 O O . ILE A 1 151 ? -2.284 2.611 1.732 1.00 97.94 151 ILE A O 1
ATOM 1238 N N . ASP A 1 152 ? -2.075 2.589 3.967 1.00 97.38 152 ASP A N 1
ATOM 1239 C CA . ASP A 1 152 ? -3.006 3.697 4.207 1.00 97.38 152 ASP A CA 1
ATOM 1240 C C . ASP A 1 152 ? -2.423 5.070 3.848 1.00 97.38 152 ASP A C 1
ATOM 1242 O O . ASP A 1 152 ? -3.161 5.941 3.387 1.00 97.38 152 ASP A O 1
ATOM 1246 N N . GLN A 1 153 ? -1.100 5.227 3.887 1.00 97.81 153 GLN A N 1
ATOM 1247 C CA . GLN A 1 153 ? -0.403 6.399 3.354 1.00 97.81 153 GLN A CA 1
ATOM 1248 C C . GLN A 1 153 ? -0.013 6.194 1.889 1.00 97.81 153 GLN A C 1
ATOM 1250 O O . GLN A 1 153 ? -0.881 6.038 1.042 1.00 97.81 153 GLN A O 1
ATOM 1255 N N . SER A 1 154 ? 1.277 6.182 1.568 1.00 97.25 154 SER A N 1
ATOM 1256 C CA . SER A 1 154 ? 1.813 5.829 0.259 1.00 97.25 154 SER A CA 1
ATOM 1257 C C . SER A 1 154 ? 3.153 5.112 0.443 1.00 97.25 154 SER A C 1
ATOM 1259 O O . SER A 1 154 ? 3.492 4.666 1.537 1.00 97.25 154 SER A O 1
ATOM 1261 N N . GLN A 1 155 ? 3.903 4.969 -0.639 1.00 96.31 155 GLN A N 1
ATOM 1262 C CA . GLN A 1 155 ? 5.151 4.228 -0.704 1.00 96.31 155 GLN A CA 1
ATOM 1263 C C . GLN A 1 155 ? 6.120 4.907 -1.671 1.00 96.31 155 GLN A C 1
ATOM 1265 O O . GLN A 1 155 ? 5.719 5.385 -2.735 1.00 96.31 155 GLN A O 1
ATOM 1270 N N . SER A 1 156 ? 7.403 4.922 -1.322 1.00 95.94 156 SER A N 1
ATOM 1271 C CA . SER A 1 156 ? 8.452 5.540 -2.141 1.00 95.94 156 SER A CA 1
ATOM 1272 C C . SER A 1 156 ? 8.863 4.642 -3.311 1.00 95.94 156 SER A C 1
ATOM 1274 O O . SER A 1 156 ? 9.791 3.851 -3.200 1.00 95.94 156 SER A O 1
ATOM 1276 N N . LEU A 1 157 ? 8.143 4.734 -4.433 1.00 95.62 157 LEU A N 1
ATOM 1277 C CA . LEU A 1 157 ? 8.337 3.868 -5.602 1.00 95.62 157 LEU A CA 1
ATOM 1278 C C . LEU A 1 157 ? 9.363 4.434 -6.597 1.00 95.62 157 LEU A C 1
ATOM 1280 O O . LEU A 1 157 ? 9.022 5.296 -7.406 1.00 95.62 157 LEU A O 1
ATOM 1284 N N . ASN A 1 158 ? 10.593 3.922 -6.596 1.00 94.94 158 ASN A N 1
ATOM 1285 C CA . ASN A 1 158 ? 11.575 4.255 -7.631 1.00 94.94 158 ASN A CA 1
ATOM 1286 C C . ASN A 1 158 ? 11.337 3.463 -8.926 1.00 94.94 158 ASN A C 1
ATOM 1288 O O . ASN A 1 158 ? 11.081 2.259 -8.901 1.00 94.94 158 ASN A O 1
ATOM 1292 N N . ILE A 1 159 ? 11.466 4.144 -10.066 1.00 95.06 159 ILE A N 1
ATOM 1293 C CA . ILE A 1 159 ? 11.384 3.559 -11.407 1.00 95.06 159 ILE A CA 1
ATOM 1294 C C . ILE A 1 159 ? 12.773 3.547 -12.033 1.00 95.06 159 ILE A C 1
ATOM 1296 O O . ILE A 1 159 ? 13.469 4.559 -12.043 1.00 95.06 159 ILE A O 1
ATOM 1300 N N . HIS A 1 160 ? 13.151 2.407 -12.604 1.00 92.88 160 HIS A N 1
ATOM 1301 C CA . HIS A 1 160 ? 14.458 2.191 -13.212 1.00 92.88 160 HIS A CA 1
ATOM 1302 C C . HIS A 1 160 ? 14.300 1.941 -14.712 1.00 92.88 160 HIS A C 1
ATOM 1304 O O . HIS A 1 160 ? 13.669 0.974 -15.132 1.00 92.88 160 HIS A O 1
ATOM 1310 N N . MET A 1 161 ? 14.842 2.821 -15.547 1.00 91.00 161 MET A N 1
ATOM 1311 C CA . MET A 1 161 ? 14.745 2.707 -16.998 1.00 91.00 161 MET A CA 1
ATOM 1312 C C . MET A 1 161 ? 16.098 3.015 -17.629 1.00 91.00 161 MET A C 1
ATOM 1314 O O . MET A 1 161 ? 16.529 4.159 -17.602 1.00 91.00 161 MET A O 1
ATOM 1318 N N . ASP A 1 162 ? 16.741 2.000 -18.213 1.00 86.81 162 ASP A N 1
ATOM 1319 C CA . ASP A 1 162 ? 18.060 2.122 -18.856 1.00 86.81 162 ASP A CA 1
ATOM 1320 C C . ASP A 1 162 ? 18.076 3.248 -19.906 1.00 86.81 162 ASP A C 1
ATOM 1322 O O . ASP A 1 162 ? 18.774 4.246 -19.764 1.00 86.81 162 ASP A O 1
ATOM 1326 N N . LYS A 1 163 ? 17.197 3.143 -20.911 1.00 87.81 163 LYS A N 1
ATOM 1327 C CA . LYS A 1 163 ? 17.023 4.153 -21.967 1.00 87.81 163 LYS A CA 1
ATOM 1328 C C . LYS A 1 163 ? 15.633 4.780 -21.877 1.00 87.81 163 LYS A C 1
ATOM 1330 O O . LYS A 1 163 ? 14.698 4.256 -22.513 1.00 87.81 163 LYS A O 1
ATOM 1335 N N . PRO A 1 164 ? 15.466 5.848 -21.073 1.00 90.38 164 PRO A N 1
ATOM 1336 C CA . PRO A 1 164 ? 14.195 6.534 -20.953 1.00 90.38 164 PRO A CA 1
ATOM 1337 C C . PRO A 1 164 ? 13.849 7.253 -22.252 1.00 90.38 164 PRO A C 1
ATOM 1339 O O . PRO A 1 164 ? 14.690 7.873 -22.894 1.00 90.38 164 PRO A O 1
ATOM 1342 N N . ASN A 1 165 ? 12.585 7.155 -22.649 1.00 92.06 165 ASN A N 1
ATOM 1343 C CA . ASN A 1 165 ? 12.029 7.959 -23.727 1.00 92.06 165 ASN A CA 1
ATOM 1344 C C . ASN A 1 165 ? 10.628 8.434 -23.326 1.00 92.06 165 ASN A C 1
ATOM 1346 O O . ASN A 1 165 ? 9.997 7.830 -22.451 1.00 92.06 165 ASN A O 1
ATOM 1350 N N . PHE A 1 166 ? 10.148 9.507 -23.958 1.00 94.19 166 PHE A N 1
ATOM 1351 C CA . PHE A 1 166 ? 8.851 10.097 -23.621 1.00 94.19 166 PHE A CA 1
ATOM 1352 C C . PHE A 1 166 ? 7.718 9.071 -23.704 1.00 94.19 166 PHE A C 1
ATOM 1354 O O . PHE A 1 166 ? 6.954 8.943 -22.757 1.00 94.19 166 PHE A O 1
ATOM 1361 N N . ALA A 1 167 ? 7.665 8.257 -24.763 1.00 94.06 167 ALA A N 1
ATOM 1362 C CA . ALA A 1 167 ? 6.615 7.253 -24.931 1.00 94.06 167 ALA A CA 1
ATOM 1363 C C . ALA A 1 167 ? 6.569 6.230 -23.775 1.00 94.06 167 ALA A C 1
ATOM 1365 O O . ALA A 1 167 ? 5.502 5.958 -23.227 1.00 94.06 167 ALA A O 1
ATOM 1366 N N . LYS A 1 168 ? 7.723 5.698 -23.356 1.00 93.25 168 LYS A N 1
ATOM 1367 C CA . LYS A 1 168 ? 7.850 4.737 -22.253 1.00 93.25 168 LYS A CA 1
ATOM 1368 C C . LYS A 1 168 ? 7.454 5.373 -20.926 1.00 93.25 168 LYS A C 1
ATOM 1370 O O . LYS A 1 168 ? 6.652 4.785 -20.206 1.00 93.25 168 LYS A O 1
ATOM 1375 N N . LEU A 1 169 ? 7.966 6.566 -20.623 1.00 94.50 169 LEU A N 1
ATOM 1376 C CA . LEU A 1 169 ? 7.651 7.279 -19.382 1.00 94.50 169 LEU A CA 1
ATOM 1377 C C . LEU A 1 169 ? 6.165 7.627 -19.302 1.00 94.50 169 LEU A C 1
ATOM 1379 O O . LEU A 1 169 ? 5.513 7.294 -18.315 1.00 94.50 169 LEU A O 1
ATOM 1383 N N . THR A 1 170 ? 5.605 8.205 -20.365 1.00 95.94 170 THR A N 1
ATOM 1384 C CA . THR A 1 170 ? 4.178 8.518 -20.456 1.00 95.94 170 THR A CA 1
ATOM 1385 C C . THR A 1 170 ? 3.338 7.255 -20.276 1.00 95.94 170 THR A C 1
ATOM 1387 O O . THR A 1 170 ? 2.443 7.236 -19.432 1.00 95.94 170 THR A O 1
ATOM 1390 N N . SER A 1 171 ? 3.660 6.166 -20.985 1.00 96.19 171 SER A N 1
ATOM 1391 C CA . SER A 1 171 ? 2.921 4.903 -20.861 1.00 96.19 171 SER A CA 1
ATOM 1392 C C . SER A 1 171 ? 2.953 4.336 -19.438 1.00 96.19 171 SER A C 1
ATOM 1394 O O . SER A 1 171 ? 1.927 3.875 -18.940 1.00 96.19 171 SER A O 1
ATOM 1396 N N . LEU A 1 172 ? 4.098 4.420 -18.752 1.00 95.94 172 LEU A N 1
ATOM 1397 C CA . LEU A 1 172 ? 4.263 3.905 -17.398 1.00 95.94 172 LEU A CA 1
ATOM 1398 C C . LEU A 1 172 ? 3.530 4.773 -16.368 1.00 95.94 172 LEU A C 1
ATOM 1400 O O . LEU A 1 172 ? 2.875 4.227 -15.483 1.00 95.94 172 LEU A O 1
ATOM 1404 N N . HIS A 1 173 ? 3.572 6.101 -16.507 1.00 97.50 173 HIS A N 1
ATOM 1405 C CA . HIS A 1 173 ? 2.819 7.019 -15.649 1.00 97.50 173 HIS A CA 1
ATOM 1406 C C . HIS A 1 173 ? 1.311 6.804 -15.764 1.00 97.50 173 HIS A C 1
ATOM 1408 O O . HIS A 1 173 ? 0.640 6.643 -14.745 1.00 97.50 173 HIS A O 1
ATOM 1414 N N . PHE A 1 174 ? 0.781 6.728 -16.989 1.00 98.00 174 PHE A N 1
ATOM 1415 C CA . PHE A 1 174 ? -0.635 6.423 -17.200 1.00 98.00 174 PHE A CA 1
ATOM 1416 C C . PHE A 1 174 ? -1.000 5.029 -16.693 1.00 98.00 174 PHE A C 1
ATOM 1418 O O . PHE A 1 174 ? -2.095 4.839 -16.167 1.00 98.00 174 PHE A O 1
ATOM 1425 N N . TYR A 1 175 ? -0.088 4.060 -16.798 1.00 97.69 175 TYR A N 1
ATOM 1426 C CA . TYR A 1 175 ? -0.306 2.730 -16.243 1.00 97.69 175 TYR A CA 1
ATOM 1427 C C . TYR A 1 175 ? -0.393 2.744 -14.711 1.00 97.69 175 TYR A C 1
ATOM 1429 O O . TYR A 1 175 ? -1.344 2.202 -14.152 1.00 97.69 175 TYR A O 1
ATOM 1437 N N . ALA A 1 176 ? 0.553 3.402 -14.035 1.00 97.25 176 ALA A N 1
ATOM 1438 C CA . ALA A 1 176 ? 0.557 3.568 -12.582 1.00 97.25 176 ALA A CA 1
ATOM 1439 C C . ALA A 1 176 ? -0.702 4.295 -12.087 1.00 97.25 176 ALA A C 1
ATOM 1441 O O . ALA A 1 176 ? -1.347 3.841 -11.141 1.00 97.25 176 ALA A O 1
ATOM 1442 N N . TRP A 1 177 ? -1.092 5.371 -12.776 1.00 97.56 177 TRP A N 1
ATOM 1443 C CA . TRP A 1 177 ? -2.315 6.115 -12.486 1.00 97.56 177 TRP A CA 1
ATOM 1444 C C . TRP A 1 177 ? -3.571 5.257 -12.671 1.00 97.56 177 TRP A C 1
ATOM 1446 O O . TRP A 1 177 ? -4.399 5.180 -11.768 1.00 97.56 177 TRP A O 1
ATOM 1456 N N . LYS A 1 178 ? -3.682 4.522 -13.787 1.00 97.44 178 LYS A N 1
ATOM 1457 C CA . LYS A 1 178 ? -4.809 3.609 -14.046 1.00 97.44 178 LYS A CA 1
ATOM 1458 C C . LYS A 1 178 ? -4.902 2.483 -13.013 1.00 97.44 178 LYS A C 1
ATOM 1460 O O . LYS A 1 178 ? -5.993 1.997 -12.735 1.00 97.44 178 LYS A O 1
ATOM 1465 N N . LYS A 1 179 ? -3.769 2.060 -12.445 1.00 96.06 179 LYS A N 1
ATOM 1466 C CA . LYS A 1 179 ? -3.715 1.090 -11.343 1.00 96.06 179 LYS A CA 1
ATOM 1467 C C . LYS A 1 179 ? -4.076 1.686 -9.978 1.00 96.06 179 LYS A C 1
ATOM 1469 O O . LYS A 1 179 ? -4.126 0.933 -9.015 1.00 96.06 179 LYS A O 1
ATOM 1474 N N . GLY A 1 180 ? -4.331 2.991 -9.887 1.00 96.19 180 GLY A N 1
ATOM 1475 C CA . GLY A 1 180 ? -4.736 3.667 -8.654 1.00 96.19 180 GLY A CA 1
ATOM 1476 C C . GLY A 1 180 ? -3.581 4.006 -7.712 1.00 96.19 180 GLY A C 1
ATOM 1477 O O . GLY A 1 180 ? -3.823 4.358 -6.560 1.00 96.19 180 GLY A O 1
ATOM 1478 N N . LEU A 1 181 ? -2.321 3.903 -8.157 1.00 96.75 181 LEU A N 1
ATOM 1479 C CA . LEU A 1 181 ? -1.178 4.206 -7.295 1.00 96.75 181 LEU A CA 1
ATOM 1480 C C . LEU A 1 181 ? -1.205 5.658 -6.810 1.00 96.75 181 LEU A C 1
ATOM 1482 O O . LEU A 1 181 ? -1.237 6.592 -7.607 1.00 96.75 181 LEU A O 1
ATOM 1486 N N . LYS A 1 182 ? -1.094 5.829 -5.488 1.00 97.12 182 LYS A N 1
ATOM 1487 C CA . LYS A 1 182 ? -0.990 7.138 -4.826 1.00 97.12 182 LYS A CA 1
ATOM 1488 C C . LYS A 1 182 ? 0.320 7.855 -5.182 1.00 97.12 182 LYS A C 1
ATOM 1490 O O . LYS A 1 182 ? 0.319 9.043 -5.476 1.00 97.12 182 LYS A O 1
ATOM 1495 N N . THR A 1 183 ? 1.431 7.116 -5.213 1.00 96.62 183 THR A N 1
ATOM 1496 C CA . THR A 1 183 ? 2.729 7.585 -5.720 1.00 96.62 183 THR A CA 1
ATOM 1497 C C . THR A 1 183 ? 3.081 6.788 -6.969 1.00 96.62 183 THR A C 1
ATOM 1499 O O . THR A 1 183 ? 3.436 5.615 -6.881 1.00 96.62 183 THR A O 1
ATOM 1502 N N . GLY A 1 184 ? 2.964 7.421 -8.139 1.00 92.81 184 GLY A N 1
ATOM 1503 C CA . GLY A 1 184 ? 3.272 6.779 -9.420 1.00 92.81 184 GLY A CA 1
ATOM 1504 C C . GLY A 1 184 ? 4.772 6.653 -9.708 1.00 92.81 184 GLY A C 1
ATOM 1505 O O . GLY A 1 184 ? 5.179 5.725 -10.399 1.00 92.81 184 GLY A O 1
ATOM 1506 N N . MET A 1 185 ? 5.587 7.572 -9.184 1.00 96.19 185 MET A N 1
ATOM 1507 C CA . MET A 1 185 ? 7.048 7.562 -9.303 1.00 96.19 185 MET A CA 1
ATOM 1508 C C . MET A 1 185 ? 7.658 8.482 -8.240 1.00 96.19 185 MET A C 1
ATOM 1510 O O . MET A 1 185 ? 7.159 9.587 -8.038 1.00 96.19 185 MET A O 1
ATOM 1514 N N . TYR A 1 186 ? 8.725 8.031 -7.583 1.00 96.19 186 TYR A N 1
ATOM 1515 C CA . TYR A 1 186 ? 9.542 8.823 -6.666 1.00 96.19 186 TYR A CA 1
ATOM 1516 C C . TYR A 1 186 ? 10.780 9.359 -7.394 1.00 96.19 186 TYR A C 1
ATOM 1518 O O . TYR A 1 186 ? 10.770 10.506 -7.832 1.00 96.19 186 TYR A O 1
ATOM 1526 N N . TYR A 1 187 ? 11.797 8.522 -7.621 1.00 95.69 187 TYR A N 1
ATOM 1527 C CA . TYR A 1 187 ? 12.876 8.823 -8.562 1.00 95.69 187 TYR A CA 1
ATOM 1528 C C . TYR A 1 187 ? 12.727 8.042 -9.865 1.00 95.69 187 TYR A C 1
ATOM 1530 O O . TYR A 1 187 ? 12.343 6.871 -9.864 1.00 95.69 187 TYR A O 1
ATOM 1538 N N . LEU A 1 188 ? 13.117 8.686 -10.966 1.00 94.69 188 LEU A N 1
ATOM 1539 C CA . LEU A 1 188 ? 13.510 8.005 -12.193 1.00 94.69 188 LEU A CA 1
ATOM 1540 C C . LEU A 1 188 ? 15.025 7.783 -12.152 1.00 94.69 188 LEU A C 1
ATOM 1542 O O . LEU A 1 188 ? 15.795 8.738 -12.052 1.00 94.69 188 LEU A O 1
ATOM 1546 N N . ARG A 1 189 ? 15.452 6.527 -12.234 1.00 92.25 189 ARG A N 1
ATOM 1547 C CA . ARG A 1 189 ? 16.856 6.134 -12.347 1.00 92.25 189 ARG A CA 1
ATOM 1548 C C . ARG A 1 189 ? 17.120 5.669 -13.773 1.00 92.25 189 ARG A C 1
ATOM 1550 O O . ARG A 1 189 ? 16.441 4.768 -14.258 1.00 92.25 189 ARG A O 1
ATOM 1557 N N . SER A 1 190 ? 18.114 6.260 -14.423 1.00 88.50 190 SER A N 1
ATOM 1558 C CA . SER A 1 190 ? 18.614 5.834 -15.731 1.00 88.50 190 SER A CA 1
ATOM 1559 C C . SER A 1 190 ? 20.095 5.512 -15.642 1.00 88.50 190 SER A C 1
ATOM 1561 O O . SER A 1 190 ? 20.825 6.201 -14.928 1.00 88.50 190 SER A O 1
ATOM 1563 N N . CYS A 1 191 ? 20.544 4.494 -16.368 1.00 72.69 191 CYS A N 1
ATOM 1564 C CA . CYS A 1 191 ? 21.969 4.231 -16.524 1.00 72.69 191 CYS A CA 1
ATOM 1565 C C . CYS A 1 191 ? 22.543 5.174 -17.583 1.00 72.69 191 CYS A C 1
ATOM 1567 O O . CYS A 1 191 ? 21.951 5.362 -18.647 1.00 72.69 191 CYS A O 1
ATOM 1569 N N . ALA A 1 192 ? 23.713 5.758 -17.323 1.00 59.19 192 ALA A N 1
ATOM 1570 C CA . ALA A 1 192 ? 24.495 6.334 -18.404 1.00 59.19 192 ALA A CA 1
ATOM 1571 C C . ALA A 1 192 ? 25.035 5.181 -19.263 1.00 59.19 192 ALA A C 1
ATOM 1573 O O . ALA A 1 192 ? 25.549 4.197 -18.733 1.00 59.19 192 ALA A O 1
ATOM 1574 N N . ALA A 1 193 ? 24.963 5.301 -20.592 1.00 51.53 193 ALA A N 1
ATOM 1575 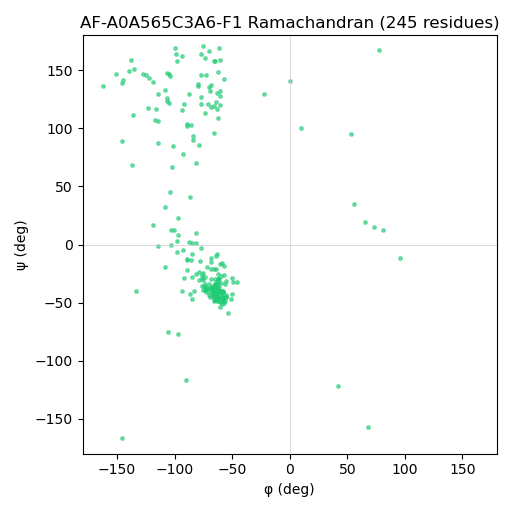C CA . ALA A 1 193 ? 25.449 4.267 -21.515 1.00 51.53 193 ALA A CA 1
ATOM 1576 C C . ALA A 1 193 ? 26.943 3.910 -21.317 1.00 51.53 193 ALA A C 1
ATOM 1578 O O . ALA A 1 193 ? 27.382 2.853 -21.761 1.00 51.53 193 ALA A O 1
ATOM 1579 N N . ALA A 1 194 ? 27.712 4.774 -20.645 1.00 50.78 194 ALA A N 1
ATOM 1580 C CA . ALA A 1 194 ? 29.133 4.594 -20.360 1.00 50.78 194 ALA A CA 1
ATOM 1581 C C . ALA A 1 194 ? 29.431 3.682 -19.149 1.00 50.78 194 ALA A C 1
ATOM 1583 O O . ALA A 1 194 ? 30.485 3.052 -19.122 1.00 50.78 194 ALA A O 1
ATOM 1584 N N . ASP A 1 195 ? 28.517 3.547 -18.179 1.00 52.41 195 ASP A N 1
ATOM 1585 C CA . ASP A 1 195 ? 28.797 2.850 -16.906 1.00 52.41 195 ASP A CA 1
ATOM 1586 C C . ASP A 1 195 ? 28.775 1.315 -17.021 1.00 52.41 195 ASP A C 1
ATOM 1588 O O . ASP A 1 195 ? 29.240 0.602 -16.127 1.00 52.41 195 ASP A O 1
ATOM 1592 N N . ALA A 1 196 ? 28.243 0.782 -18.126 1.00 50.56 196 ALA A N 1
ATOM 1593 C CA . ALA A 1 196 ? 28.165 -0.658 -18.365 1.00 50.56 196 ALA A CA 1
ATOM 1594 C C . ALA A 1 196 ? 29.536 -1.294 -18.672 1.00 50.56 196 ALA A C 1
ATOM 1596 O O . ALA A 1 196 ? 29.693 -2.507 -18.520 1.00 50.56 196 ALA A O 1
ATOM 1597 N N . ILE A 1 197 ? 30.538 -0.500 -19.070 1.00 52.38 197 ILE A N 1
ATOM 1598 C CA . ILE A 1 197 ? 31.894 -0.983 -19.356 1.00 52.38 197 ILE A CA 1
ATOM 1599 C C . ILE A 1 197 ? 32.788 -0.654 -18.159 1.00 52.38 197 ILE A C 1
ATOM 1601 O O . ILE A 1 197 ? 33.479 0.361 -18.121 1.00 52.38 197 ILE A O 1
ATOM 1605 N N . LYS A 1 198 ? 32.784 -1.531 -17.153 1.00 58.56 198 LYS A N 1
ATOM 1606 C CA . LYS A 1 198 ? 33.800 -1.483 -16.096 1.00 58.56 198 LYS A CA 1
ATOM 1607 C C . LYS A 1 198 ? 35.125 -1.942 -16.702 1.00 58.56 198 LYS A C 1
ATOM 1609 O O . LYS A 1 198 ? 35.206 -3.055 -17.214 1.00 58.56 198 LYS A O 1
ATOM 1614 N N . PHE A 1 199 ? 36.149 -1.093 -16.657 1.00 57.25 199 PHE A N 1
ATOM 1615 C CA . PHE A 1 199 ? 37.505 -1.456 -17.066 1.00 57.25 199 PHE A CA 1
ATOM 1616 C C . PHE A 1 199 ? 38.045 -2.524 -16.107 1.00 57.25 199 PHE A C 1
ATOM 1618 O O . PHE A 1 199 ? 38.509 -2.214 -15.012 1.00 57.25 199 PHE A O 1
ATOM 1625 N N . THR A 1 200 ? 37.923 -3.793 -16.483 1.00 59.88 200 THR A N 1
ATOM 1626 C CA . THR A 1 200 ? 38.560 -4.912 -15.785 1.00 59.88 200 THR A CA 1
ATOM 1627 C C . THR A 1 200 ? 39.850 -5.295 -16.501 1.00 59.88 200 THR A C 1
ATOM 1629 O O . THR A 1 200 ? 40.014 -5.028 -17.692 1.00 59.88 200 THR A O 1
ATOM 1632 N N . VAL A 1 201 ? 40.760 -5.945 -15.776 1.00 60.81 201 VAL A N 1
ATOM 1633 C CA . VAL A 1 201 ? 41.955 -6.575 -16.356 1.00 60.81 201 VAL A CA 1
ATOM 1634 C C . VAL A 1 201 ? 41.534 -7.594 -17.431 1.00 60.81 201 VAL A C 1
ATOM 1636 O O . VAL A 1 201 ? 40.487 -8.227 -17.299 1.00 60.81 201 VAL A O 1
ATOM 1639 N N . ASP A 1 202 ? 42.320 -7.656 -18.511 1.00 56.03 202 ASP A N 1
ATOM 1640 C CA . ASP A 1 202 ? 42.164 -8.422 -19.758 1.00 56.03 202 ASP A CA 1
ATOM 1641 C C . ASP A 1 202 ? 40.824 -9.136 -20.010 1.00 56.03 202 ASP A C 1
ATOM 1643 O O . ASP A 1 202 ? 40.568 -10.277 -19.622 1.00 56.03 202 ASP A O 1
ATOM 1647 N N . THR A 1 203 ? 39.999 -8.484 -20.832 1.00 60.53 203 THR A N 1
ATOM 1648 C CA . THR A 1 203 ? 38.710 -8.986 -21.344 1.00 60.53 203 THR A CA 1
ATOM 1649 C C . THR A 1 203 ? 38.818 -10.239 -22.223 1.00 60.53 203 THR A C 1
ATOM 1651 O O . THR A 1 203 ? 37.797 -10.846 -22.556 1.00 60.53 203 THR A O 1
ATOM 1654 N N . ALA A 1 204 ? 40.035 -10.657 -22.583 1.00 60.91 204 ALA A N 1
ATOM 1655 C CA . ALA A 1 204 ? 40.296 -11.877 -23.339 1.00 60.91 204 ALA A CA 1
ATOM 1656 C C . ALA A 1 204 ? 39.848 -13.146 -22.589 1.00 60.91 204 ALA A C 1
ATOM 1658 O O . ALA A 1 204 ? 39.413 -14.097 -23.230 1.00 60.91 204 ALA A O 1
ATOM 1659 N N . MET A 1 205 ? 39.866 -13.139 -21.249 1.00 56.78 205 MET A N 1
ATOM 1660 C CA . MET A 1 205 ? 39.508 -14.307 -20.426 1.00 56.78 205 MET A CA 1
ATOM 1661 C C . MET A 1 205 ? 37.999 -14.466 -20.162 1.00 56.78 205 MET A C 1
ATOM 1663 O O . MET A 1 205 ? 37.570 -15.488 -19.639 1.00 56.78 205 MET A O 1
ATOM 1667 N N . LEU A 1 206 ? 37.174 -13.479 -20.535 1.00 56.88 206 LEU A N 1
ATOM 1668 C CA . LEU A 1 206 ? 35.724 -13.456 -20.265 1.00 56.88 206 LEU A CA 1
ATOM 1669 C C . LEU A 1 206 ? 34.857 -13.816 -21.486 1.00 56.88 206 LEU A C 1
ATOM 1671 O O . LEU A 1 206 ? 33.629 -13.809 -21.392 1.00 56.88 206 LEU A O 1
ATOM 1675 N N . LYS A 1 207 ? 35.472 -14.093 -22.643 1.00 53.78 207 LYS A N 1
ATOM 1676 C CA . LYS A 1 207 ? 34.771 -14.350 -23.915 1.00 53.78 207 LYS A CA 1
ATOM 1677 C C . LYS A 1 207 ? 34.236 -15.774 -24.075 1.00 53.78 207 LYS A C 1
ATOM 1679 O O . LYS A 1 207 ? 33.620 -16.067 -25.099 1.00 53.78 207 LYS A O 1
ATOM 1684 N N . GLU A 1 208 ? 34.404 -16.648 -23.090 1.00 48.41 208 GLU A N 1
ATOM 1685 C CA . GLU A 1 208 ? 33.831 -17.988 -23.172 1.00 48.41 208 GLU A CA 1
ATOM 1686 C C . GLU A 1 208 ? 32.379 -18.007 -22.668 1.00 48.41 208 GLU A C 1
ATOM 1688 O O . GLU A 1 208 ? 32.099 -17.965 -21.475 1.00 48.41 208 GLU A O 1
ATOM 1693 N N . LYS A 1 209 ? 31.464 -18.051 -23.650 1.00 49.56 209 LYS A N 1
ATOM 1694 C CA . LYS A 1 209 ? 30.029 -18.395 -23.585 1.00 49.56 209 LYS A CA 1
ATOM 1695 C C . LYS A 1 209 ? 29.167 -17.630 -22.568 1.00 49.56 209 LYS A C 1
ATOM 1697 O O . LYS A 1 209 ? 28.925 -18.083 -21.454 1.00 49.56 209 LYS A O 1
ATOM 1702 N N . LYS A 1 210 ? 28.521 -16.558 -23.040 1.00 44.97 210 LYS A N 1
ATOM 1703 C CA . LYS A 1 210 ? 27.208 -16.140 -22.518 1.00 44.97 210 LYS A CA 1
ATOM 1704 C C . LYS A 1 210 ? 26.132 -16.474 -23.561 1.00 44.97 210 LYS A C 1
ATOM 1706 O O . LYS A 1 210 ? 26.285 -16.012 -24.692 1.00 44.97 210 LYS A O 1
ATOM 1711 N N . PRO A 1 211 ? 25.087 -17.255 -23.228 1.00 47.72 211 PRO A N 1
ATOM 1712 C CA . PRO A 1 211 ? 23.930 -17.408 -24.107 1.00 47.72 211 PRO A CA 1
ATOM 1713 C C . PRO A 1 211 ? 23.242 -16.051 -24.290 1.00 47.72 211 PRO A C 1
ATOM 1715 O O . PRO A 1 211 ? 23.297 -15.186 -23.408 1.00 47.72 211 PRO A O 1
ATOM 1718 N N . SER A 1 212 ? 22.642 -15.830 -25.458 1.00 46.19 212 SER A N 1
ATOM 1719 C CA . SER A 1 212 ? 22.004 -14.552 -25.762 1.00 46.19 212 SER A CA 1
ATOM 1720 C C . SER A 1 212 ? 20.697 -14.397 -24.976 1.00 46.19 212 SER A C 1
ATOM 1722 O O . SER A 1 212 ? 19.971 -15.360 -24.742 1.00 46.19 212 SER A O 1
ATOM 1724 N N . VAL A 1 213 ? 20.363 -13.166 -24.573 1.00 50.41 213 VAL A N 1
ATOM 1725 C CA . VAL A 1 213 ? 19.142 -12.859 -23.793 1.00 50.41 213 VAL A CA 1
ATOM 1726 C C . VAL A 1 213 ? 17.867 -13.364 -24.495 1.00 50.41 213 VAL A C 1
ATOM 1728 O O . VAL A 1 213 ? 16.927 -13.789 -23.835 1.00 50.41 213 VAL A O 1
ATOM 1731 N N . ALA A 1 214 ? 17.865 -13.395 -25.831 1.00 43.56 214 ALA A N 1
ATOM 1732 C CA . ALA A 1 214 ? 16.746 -13.879 -26.638 1.00 43.56 214 ALA A CA 1
ATOM 1733 C C . ALA A 1 214 ? 16.574 -15.410 -26.623 1.00 43.56 214 ALA A C 1
ATOM 1735 O O . ALA A 1 214 ? 15.461 -15.893 -26.813 1.00 43.56 214 ALA A O 1
ATOM 1736 N N . GLU A 1 215 ? 17.648 -16.174 -26.418 1.00 50.22 215 GLU A N 1
ATOM 1737 C CA . GLU A 1 215 ? 17.580 -17.635 -26.257 1.00 50.22 215 GLU A CA 1
ATOM 1738 C C . GLU A 1 215 ? 17.051 -17.988 -24.862 1.00 50.22 215 GLU A C 1
ATOM 1740 O O . GLU A 1 215 ? 16.179 -18.840 -24.725 1.00 50.22 215 GLU A O 1
ATOM 1745 N N . VAL A 1 216 ? 17.478 -17.238 -23.840 1.00 53.84 216 VAL A N 1
ATOM 1746 C CA . VAL A 1 216 ? 17.041 -17.437 -22.450 1.00 53.84 216 VAL A CA 1
ATOM 1747 C C . VAL A 1 216 ? 15.564 -17.081 -22.252 1.00 53.84 216 VAL A C 1
ATOM 1749 O O . VAL A 1 216 ? 14.870 -17.765 -21.505 1.00 53.84 216 VAL A O 1
ATOM 1752 N N . ASP A 1 217 ? 15.055 -16.035 -22.912 1.00 46.72 217 ASP A N 1
ATOM 1753 C CA . ASP A 1 217 ? 13.633 -15.669 -22.827 1.00 46.72 217 ASP A CA 1
ATOM 1754 C C . ASP A 1 217 ? 12.717 -16.751 -23.430 1.00 46.72 217 ASP A C 1
ATOM 1756 O O . ASP A 1 217 ? 11.642 -17.003 -22.883 1.00 46.72 217 ASP A O 1
ATOM 1760 N N . LYS A 1 218 ? 13.161 -17.440 -24.492 1.00 48.84 218 LYS A N 1
ATOM 1761 C CA . LYS A 1 218 ? 12.428 -18.570 -25.089 1.00 48.84 218 LYS A CA 1
ATOM 1762 C C . LYS A 1 218 ? 12.409 -19.788 -24.170 1.00 48.84 218 LYS A C 1
ATOM 1764 O O . LYS A 1 218 ? 11.343 -20.343 -23.936 1.00 48.84 218 LYS A O 1
ATOM 1769 N N . GLU A 1 219 ? 13.549 -20.134 -23.574 1.00 52.31 219 GLU A N 1
ATOM 1770 C CA . GLU A 1 219 ? 13.633 -21.239 -22.609 1.00 52.31 219 GLU A CA 1
ATOM 1771 C C . GLU A 1 219 ? 12.760 -20.988 -21.365 1.00 52.31 219 GLU A C 1
ATOM 1773 O O . GLU A 1 219 ? 12.150 -21.911 -20.836 1.00 52.31 219 GLU A O 1
ATOM 1778 N N . VAL A 1 220 ? 12.657 -19.738 -20.889 1.00 55.25 220 VAL A N 1
ATOM 1779 C CA . VAL A 1 220 ? 11.775 -19.384 -19.756 1.00 55.25 220 VAL A CA 1
ATOM 1780 C C . VAL A 1 220 ? 10.290 -19.461 -20.139 1.00 55.25 220 VAL A C 1
ATOM 1782 O O . VAL A 1 220 ? 9.474 -19.858 -19.307 1.00 55.25 220 VAL A O 1
ATOM 1785 N N . GLU A 1 221 ? 9.911 -19.075 -21.362 1.00 52.19 221 GLU A N 1
ATOM 1786 C CA . GLU A 1 221 ? 8.529 -19.220 -21.847 1.00 52.19 221 GLU A CA 1
ATOM 1787 C C . GLU A 1 221 ? 8.130 -20.689 -22.038 1.00 52.19 221 GLU A C 1
ATOM 1789 O O . GLU A 1 221 ? 7.009 -21.066 -21.690 1.00 52.19 221 GLU A O 1
ATOM 1794 N N . GLU A 1 222 ? 9.042 -21.524 -22.534 1.00 60.12 222 GLU A N 1
ATOM 1795 C CA . GLU A 1 222 ? 8.835 -22.968 -22.669 1.00 60.12 222 GLU A CA 1
ATOM 1796 C C . GLU A 1 222 ? 8.678 -23.637 -21.294 1.00 60.12 222 GLU A C 1
ATOM 1798 O O . GLU A 1 222 ? 7.677 -24.313 -21.053 1.00 60.12 222 GLU A O 1
ATOM 1803 N N . GLU A 1 223 ? 9.563 -23.331 -20.341 1.00 53.47 223 GLU A N 1
ATOM 1804 C CA . GLU A 1 223 ? 9.516 -23.845 -18.962 1.00 53.47 223 GLU A CA 1
ATOM 1805 C C . GLU A 1 223 ? 8.245 -23.384 -18.208 1.00 53.47 223 GLU A C 1
ATOM 1807 O O . GLU A 1 223 ? 7.625 -24.146 -17.456 1.00 53.47 223 GLU A O 1
ATOM 1812 N N . TYR A 1 224 ? 7.782 -22.150 -18.450 1.00 58.97 224 TYR A N 1
ATOM 1813 C CA . TYR A 1 224 ? 6.515 -21.638 -17.909 1.00 58.97 224 TYR A CA 1
ATOM 1814 C C . TYR A 1 224 ? 5.297 -22.392 -18.463 1.00 58.97 224 TYR A C 1
ATOM 1816 O O . TYR A 1 224 ? 4.374 -22.720 -17.708 1.00 58.97 224 TYR A O 1
ATOM 1824 N N . ASN A 1 225 ? 5.289 -22.686 -19.764 1.00 61.28 225 ASN A N 1
ATOM 1825 C CA . ASN A 1 225 ? 4.204 -23.423 -20.406 1.00 61.28 225 ASN A CA 1
ATOM 1826 C C . ASN A 1 225 ? 4.171 -24.888 -19.954 1.00 61.28 225 ASN A C 1
ATOM 1828 O O . ASN A 1 225 ? 3.090 -25.392 -19.644 1.00 61.28 225 ASN A O 1
ATOM 1832 N N . GLU A 1 226 ? 5.327 -25.539 -19.819 1.00 63.06 226 GLU A N 1
ATOM 1833 C CA . GLU A 1 226 ? 5.427 -26.897 -19.273 1.00 63.06 226 GLU A CA 1
ATOM 1834 C C . GLU A 1 226 ? 4.944 -26.967 -17.823 1.00 63.06 226 GLU A C 1
ATOM 1836 O O . GLU A 1 226 ? 4.145 -27.836 -17.479 1.00 63.06 226 GLU A O 1
ATOM 1841 N N . THR A 1 227 ? 5.333 -26.008 -16.977 1.00 61.16 227 THR A N 1
ATOM 1842 C CA . THR A 1 227 ? 4.893 -25.973 -15.572 1.00 61.16 227 THR A CA 1
ATOM 1843 C C . THR A 1 227 ? 3.381 -25.761 -15.460 1.00 61.16 227 THR A C 1
ATOM 1845 O O . THR A 1 227 ? 2.716 -26.372 -14.620 1.00 61.16 227 THR A O 1
ATOM 1848 N N . LYS A 1 228 ? 2.808 -24.918 -16.326 1.00 68.56 228 LYS A N 1
ATOM 1849 C CA . LYS A 1 228 ? 1.361 -24.676 -16.382 1.00 68.56 228 LYS A CA 1
ATOM 1850 C C . LYS A 1 228 ? 0.599 -25.915 -16.864 1.00 68.56 228 LYS A C 1
ATOM 1852 O O . LYS A 1 228 ? -0.457 -26.223 -16.314 1.00 68.56 228 LYS A O 1
ATOM 1857 N N . MET A 1 229 ? 1.145 -26.639 -17.842 1.00 60.50 229 MET A N 1
ATOM 1858 C CA . MET A 1 229 ? 0.598 -27.919 -18.303 1.00 60.50 229 MET A CA 1
ATOM 1859 C C . MET A 1 229 ? 0.696 -28.992 -17.210 1.00 60.50 229 MET A C 1
ATOM 1861 O O . MET A 1 229 ? -0.295 -29.659 -16.933 1.00 60.50 229 MET A O 1
ATOM 1865 N N . ALA A 1 230 ? 1.821 -29.093 -16.499 1.00 60.47 230 ALA A N 1
ATOM 1866 C CA . ALA A 1 230 ? 1.995 -30.028 -15.385 1.00 60.47 230 ALA A CA 1
ATOM 1867 C C . ALA A 1 230 ? 1.027 -29.750 -14.217 1.00 60.47 230 ALA A C 1
ATOM 1869 O O . ALA A 1 230 ? 0.462 -30.679 -13.643 1.00 60.47 230 ALA A O 1
ATOM 1870 N N . GLN A 1 231 ? 0.768 -28.477 -13.895 1.00 59.69 231 GLN A N 1
ATOM 1871 C CA . GLN A 1 231 ? -0.230 -28.090 -12.886 1.00 59.69 231 GLN A CA 1
ATOM 1872 C C . GLN A 1 231 ? -1.675 -28.376 -13.323 1.00 59.69 231 GLN A C 1
ATOM 1874 O O . GLN A 1 231 ? -2.528 -28.633 -12.475 1.00 59.69 231 GLN A O 1
ATOM 1879 N N . MET A 1 232 ? -1.960 -28.342 -14.627 1.00 59.19 232 MET A N 1
ATOM 1880 C CA . MET A 1 232 ? -3.273 -28.689 -15.181 1.00 59.19 232 MET A CA 1
ATOM 1881 C C . MET A 1 232 ? -3.506 -30.206 -15.202 1.00 59.19 232 MET A C 1
ATOM 1883 O O . MET A 1 232 ? -4.623 -30.651 -14.952 1.00 59.19 232 MET A O 1
ATOM 1887 N N . VAL A 1 233 ? -2.450 -30.985 -15.454 1.00 57.84 233 VAL A N 1
ATOM 1888 C CA . VAL A 1 233 ? -2.464 -32.458 -15.460 1.00 57.84 233 VAL A CA 1
ATOM 1889 C C . VAL A 1 233 ? -2.497 -33.038 -14.037 1.00 57.84 233 VAL A C 1
ATOM 1891 O O . VAL A 1 233 ? -3.105 -34.078 -13.813 1.00 57.84 233 VAL A O 1
ATOM 1894 N N . CYS A 1 234 ? -1.909 -32.352 -13.052 1.00 54.75 234 CYS A N 1
ATOM 1895 C CA . CYS A 1 234 ? -1.887 -32.765 -11.643 1.00 54.75 234 CYS A CA 1
ATOM 1896 C C . CYS A 1 234 ? -2.873 -31.948 -10.779 1.00 54.75 234 CYS A C 1
ATOM 1898 O O . CYS A 1 234 ? -2.526 -31.450 -9.706 1.00 54.75 234 CYS A O 1
ATOM 1900 N N . SER A 1 235 ? -4.105 -31.754 -11.264 1.00 59.47 235 SER A N 1
ATOM 1901 C CA . SER A 1 235 ? -5.171 -31.068 -10.523 1.00 59.47 235 SER A CA 1
ATOM 1902 C C . SER A 1 235 ? -6.211 -32.062 -9.983 1.00 59.47 235 SER A C 1
ATOM 1904 O O . SER A 1 235 ? -6.532 -33.064 -10.620 1.00 59.47 235 SER A O 1
ATOM 1906 N N . LEU A 1 236 ? -6.796 -31.762 -8.815 1.00 57.75 236 LEU A N 1
ATOM 1907 C CA . LEU A 1 236 ? -7.851 -32.575 -8.176 1.00 57.75 236 LEU A CA 1
ATOM 1908 C C . LEU A 1 236 ? -9.106 -32.760 -9.050 1.00 57.75 236 LEU A C 1
ATOM 1910 O O . LEU A 1 236 ? -9.933 -33.620 -8.761 1.00 57.75 236 LEU A O 1
ATOM 1914 N N . THR A 1 237 ? -9.266 -31.951 -10.099 1.00 58.78 237 THR A N 1
ATOM 1915 C CA . THR A 1 237 ? -10.415 -32.000 -11.006 1.00 58.78 237 THR A CA 1
ATOM 1916 C C . THR A 1 237 ? -10.183 -32.897 -12.221 1.00 58.78 237 THR A C 1
ATOM 1918 O O . THR A 1 237 ? -11.119 -33.065 -12.996 1.00 58.78 237 THR A O 1
ATOM 1921 N N . ASN A 1 238 ? -8.979 -33.462 -12.406 1.00 60.41 238 ASN A N 1
ATOM 1922 C CA . ASN A 1 238 ? -8.675 -34.338 -13.541 1.00 60.41 238 ASN A CA 1
ATOM 1923 C C . ASN A 1 238 ? -7.850 -35.588 -13.134 1.00 60.41 238 ASN A C 1
ATOM 1925 O O . ASN A 1 238 ? -6.680 -35.713 -13.492 1.00 60.41 238 ASN A O 1
ATOM 1929 N N . PRO A 1 239 ? -8.441 -36.532 -12.369 1.00 57.78 239 PRO A N 1
ATOM 1930 C CA . PRO A 1 239 ? -7.707 -37.631 -11.726 1.00 57.78 239 PRO A CA 1
ATOM 1931 C C . PRO A 1 239 ? -7.127 -38.679 -12.688 1.00 57.78 239 PRO A C 1
ATOM 1933 O O . PRO A 1 239 ? -6.215 -39.406 -12.309 1.00 57.78 239 PRO A O 1
ATOM 1936 N N . ASN A 1 240 ? -7.655 -38.775 -13.913 1.00 58.16 240 ASN A N 1
ATOM 1937 C CA . ASN A 1 240 ? -7.316 -39.841 -14.864 1.00 58.16 240 ASN A CA 1
ATOM 1938 C C . ASN A 1 240 ? -6.119 -39.514 -15.778 1.00 58.16 240 ASN A C 1
ATOM 1940 O O . ASN A 1 240 ? -5.601 -40.423 -16.419 1.00 58.16 240 ASN A O 1
ATOM 1944 N N . ASP A 1 241 ? -5.667 -38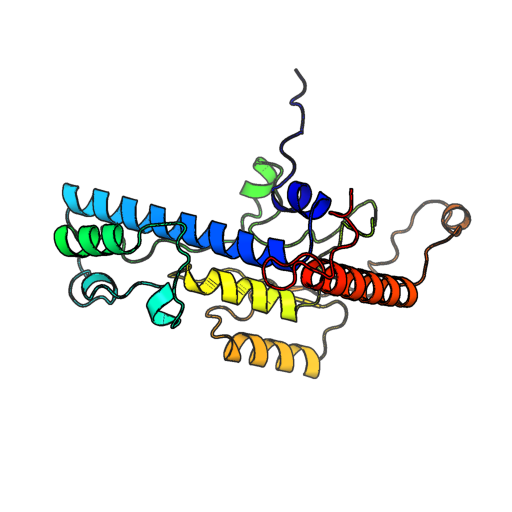.256 -15.825 1.00 56.53 241 ASP A N 1
ATOM 1945 C CA . ASP A 1 241 ? -4.578 -37.817 -16.716 1.00 56.53 241 ASP A CA 1
ATOM 1946 C C . ASP A 1 241 ? -3.202 -37.762 -16.015 1.00 56.53 241 ASP A C 1
ATOM 1948 O O . ASP A 1 241 ? -2.170 -37.558 -16.659 1.00 56.53 241 ASP A O 1
ATOM 1952 N N . CYS A 1 242 ? -3.147 -37.970 -14.694 1.00 62.06 242 CYS A N 1
ATOM 1953 C CA . CYS A 1 242 ? -1.903 -37.924 -13.924 1.00 62.06 242 CYS A CA 1
ATOM 1954 C C . CYS A 1 242 ? -1.144 -39.263 -13.981 1.00 62.06 242 CYS A C 1
ATOM 1956 O O . CYS A 1 242 ? -1.329 -40.149 -13.147 1.00 62.06 242 CYS A O 1
ATOM 1958 N N . LEU A 1 243 ? -0.214 -39.385 -14.934 1.00 58.84 243 LEU A N 1
ATOM 1959 C CA . LEU A 1 243 ? 0.681 -40.547 -15.081 1.00 58.84 243 LEU A CA 1
ATOM 1960 C C . LEU A 1 243 ? 1.657 -40.758 -13.900 1.00 58.84 243 LEU A C 1
ATOM 1962 O O . LEU A 1 243 ? 2.301 -41.800 -13.829 1.00 58.84 243 LEU A O 1
ATOM 1966 N N . ALA A 1 244 ? 1.769 -39.808 -12.962 1.00 55.25 244 ALA A N 1
ATOM 1967 C CA . ALA A 1 244 ? 2.658 -39.912 -11.798 1.00 55.25 244 ALA A CA 1
ATOM 1968 C C . ALA A 1 244 ? 2.038 -40.647 -10.589 1.00 55.25 244 ALA A C 1
ATOM 1970 O O . ALA A 1 244 ? 2.766 -41.027 -9.677 1.00 55.25 244 ALA A O 1
ATOM 1971 N N . CYS A 1 245 ? 0.718 -40.877 -10.580 1.00 56.28 245 CYS A N 1
ATOM 1972 C CA . CYS A 1 245 ? 0.027 -41.661 -9.543 1.00 56.28 245 CYS A CA 1
ATOM 1973 C C . CYS A 1 245 ? -0.340 -43.086 -10.002 1.00 56.28 245 CYS A C 1
ATOM 1975 O O . CYS A 1 245 ? -1.114 -43.767 -9.334 1.00 56.28 245 CYS A O 1
ATOM 1977 N N . GLY A 1 246 ? 0.207 -43.542 -11.133 1.00 48.84 246 GLY A N 1
ATOM 1978 C CA . GLY A 1 246 ? 0.016 -44.894 -11.654 1.00 48.84 246 GLY A CA 1
ATOM 1979 C C . GLY A 1 246 ? 1.104 -45.862 -11.193 1.00 48.84 246 GLY A C 1
ATOM 1980 O O . GLY A 1 246 ? 2.015 -46.158 -11.964 1.00 48.84 246 GLY A O 1
ATOM 1981 N N . SER A 1 247 ? 1.006 -46.333 -9.948 1.00 39.84 247 SER A N 1
ATOM 1982 C CA . SER A 1 247 ? 1.531 -47.602 -9.395 1.00 39.84 247 SER A CA 1
ATOM 1983 C C . SER A 1 247 ? 0.944 -47.801 -8.002 1.00 39.84 247 SER A C 1
ATOM 1985 O O . SER A 1 247 ? 1.223 -46.941 -7.138 1.00 39.84 247 SER A O 1
#

Secondary structure (DSSP, 8-state):
-PPP-----HHHHHHTT--HHHHHHHHHHHHHHHHHHHHHHHHHHHHHH---TT-TTSTGGGT--HHHHTT-PPPTTS-HHHHHHHHHHH--S-S--------HHHHHHTTPPSTTPPPS--SS--TT---TTTS-HHHHHHHHHHHHTT-SS-----EE-SS--HHHHHHHHHHHHHTT-S-S-S-EE---TTTT----S-GGGG-S----HHHHHHHHHHHHHHHHHHHHHTSTT-TTS-GGG--

Organism: NCBI:txid586526

InterPro domains:
  IPR000788 Ribonucleotide reductase large subunit, C-terminal [PF02867] (26-127)
  IPR000788 Ribonucleotide reductase large subunit, C-terminal [PF02867] (128-187)
  IPR000788 Ribonucleotide reductase large subunit, C-terminal [PR01183] (26-49)
  IPR000788 Ribonucleotide reductase large subunit, C-terminal [PR01183] (91-118)
  IPR013346 Ribonucleotide reductase, class I, alpha subunit, C-terminal [PS00089] (80-102)
  IPR039718 Ribonucleoside-diphosphate reductase large subunit [PTHR11573] (27-129)

Foldseek 3Di:
DDDDPPPDAPLVVPLVDDDPVVVLVVLLVVLVVQLLVQLQVQLVVLQVPNAPPPQPPACVCVLHDLLVVVVHDHDPPDDSVVSSVSCPVRNGHDPFGAEFEFCPPVCVVVVHDTTPAQAQDDPDDDPSRDHLANDDQLVLLVSLLSSSSSHPDAYARAGEYADDDPVVVVVQQVSSVVSVHPDSHRYYHYDDPPPVDDDDPDPVVVPPDDDDPVVSVVVVVVVVVVVVVVCVQPDPVHVPSDPPPDD

Solvent-accessible surface area (backbone atoms only — not comparable to full-atom values): 14922 Å² total; per-residue (Å²): 133,83,81,80,82,75,83,57,50,73,70,58,64,43,53,77,65,58,61,79,68,58,54,54,55,49,52,34,51,53,31,46,51,50,38,52,51,51,53,45,52,25,16,59,45,5,63,75,72,44,48,39,93,72,41,80,85,36,56,60,70,73,70,43,50,54,28,58,80,62,75,45,84,78,69,89,88,58,69,62,65,60,51,49,53,46,35,73,74,34,33,38,39,58,96,68,84,39,58,60,57,84,28,72,68,61,20,57,77,71,74,41,67,48,64,90,58,66,51,77,74,69,95,64,88,47,98,71,56,67,29,39,78,75,46,61,58,68,56,57,46,50,60,48,39,60,34,44,34,40,32,66,59,46,48,70,38,69,41,58,39,61,82,78,47,70,69,59,54,52,53,49,46,54,47,26,49,76,61,64,40,86,48,64,62,64,47,82,44,60,58,62,88,68,70,80,67,71,91,63,85,70,68,81,80,70,71,77,80,79,84,54,72,72,58,52,53,50,54,53,54,52,54,51,50,51,52,53,49,50,53,60,37,68,30,95,88,37,77,88,66,37,77,87,76,76,124

Nearest PDB structures (foldseek):
  2wgh-assembly1_A  TM=9.786E-01  e=2.581E-21  Homo sapiens
  6l7l-assembly1_A  TM=9.735E-01  e=1.277E-20  Homo sapiens
  5tus-assembly2_B  TM=9.733E-01  e=2.220E-20  Homo sapiens
  2cvx-assembly1_A  TM=9.725E-01  e=2.296E-19  Saccharomyces cerevisiae
  1zyz-assembly1_A  TM=9.556E-01  e=1.909E-19  Saccharomyces cerevisiae